Protein AF-A0A9P7JI67-F1 (afdb_monomer)

Foldseek 3Di:
DDPVVVVVVVVVVVVVVVVVVCVVVVCPDPNPPDPSDDDDDDPVRVVVVVVVVVVVVVVVVVVVVVVVVVVVVVLVVVLVVQQVVLVVVVVVCVVVVHDDDDDRDDSDDDPPDDPDPDPPPPDDDDDDDDDDDDDPPDDDDDDDDDDDDDPDDPPDPPPVPPPPDDPPPPPVVVVVVPPD

Mean predicted aligned error: 20.71 Å

pLDDT: mean 74.75, std 18.25, range [41.22, 97.25]

Solvent-accessible surface area (backbone atoms only — not comparable to full-atom values): 12182 Å² total; per-residue (Å²): 133,63,70,64,56,56,54,50,50,53,53,51,50,53,52,49,53,52,50,51,51,45,63,71,57,65,63,81,82,84,61,64,87,70,93,72,64,90,78,86,64,55,73,66,63,44,51,53,52,50,55,53,50,53,52,49,49,52,52,55,51,52,52,50,54,52,51,52,50,53,52,50,50,54,52,50,51,54,48,52,57,49,42,50,51,54,50,51,54,45,50,51,27,56,75,74,71,46,86,75,80,79,79,78,80,74,84,71,86,73,78,73,82,78,79,76,79,83,77,82,77,81,84,78,88,81,83,90,79,92,80,91,76,84,84,79,87,75,82,91,84,83,83,87,81,90,82,88,88,84,87,82,74,81,79,73,75,75,74,88,77,72,78,89,60,92,74,70,68,67,68,62,59,66,69,68,70,80,80,122

Secondary structure (DSSP, 8-state):
--HHHHHHHHHHHHHHHHHHHHHHHTTSSS--SSSSSPP---HHHHHHHHHHHHHHHHHHHHHHHHHHHHHHHHHHHHHHHHHHHHHHHHHHHHHTT----PPPP----PPPPPPPP-----------------------------------------GGG----GGGHHHHHHHTSS--

Sequence (180 aa):
MNILNKRYCKVLHGQLANQEAKKQKGKAKGKLMGDGLPCFLSGDEFYEKVIEFEHEQKKCIAEKMRKEECEKRAKGLAYHTALEKWNEDKLRAKAEGWKFSEAKPVLGKLCGPIPRPALNVVCEEDAASSGGESFDLDGISDASDEDQLMDTYPHKPNMLRQLAGPWRQSIIFVHALYQY

Radius of gyration: 34.28 Å; Cα contacts (8 Å, |Δi|>4): 18; chains: 1; bounding box: 72×87×68 Å

Organism: NCBI:txid48587

Structure (mmCIF, N/CA/C/O backbone):
data_AF-A0A9P7JI67-F1
#
_entry.id   AF-A0A9P7JI67-F1
#
loop_
_atom_site.group_PDB
_atom_site.id
_atom_site.type_symbol
_atom_site.label_atom_id
_atom_site.label_alt_id
_atom_site.label_comp_id
_atom_site.label_asym_id
_atom_site.label_entity_id
_atom_site.label_seq_id
_atom_site.pdbx_PDB_ins_code
_atom_site.Cartn_x
_atom_site.Cartn_y
_atom_site.Cartn_z
_atom_site.occupancy
_atom_site.B_iso_or_equiv
_atom_site.auth_seq_id
_atom_site.auth_comp_id
_atom_site.auth_asym_id
_atom_site.auth_atom_id
_atom_site.pdbx_PDB_model_num
ATOM 1 N N . MET A 1 1 ? -28.521 -35.037 -21.675 1.00 55.72 1 MET A N 1
ATOM 2 C CA . MET A 1 1 ? -28.349 -33.949 -20.679 1.00 55.72 1 MET A CA 1
ATOM 3 C C . MET A 1 1 ? -27.860 -32.690 -21.383 1.00 55.72 1 MET A C 1
ATOM 5 O O . MET A 1 1 ? -26.739 -32.681 -21.878 1.00 55.72 1 MET A O 1
ATOM 9 N N . ASN A 1 2 ? -28.720 -31.673 -21.473 1.00 83.94 2 ASN A N 1
ATOM 10 C CA . ASN A 1 2 ? -28.514 -30.456 -22.262 1.00 83.94 2 ASN A CA 1
ATOM 11 C C . ASN A 1 2 ? -27.303 -29.648 -21.742 1.00 83.94 2 ASN A C 1
ATOM 13 O O . ASN A 1 2 ? -27.213 -29.351 -20.548 1.00 83.94 2 ASN A O 1
ATOM 17 N N . ILE A 1 3 ? -26.349 -29.322 -22.622 1.00 82.88 3 ILE A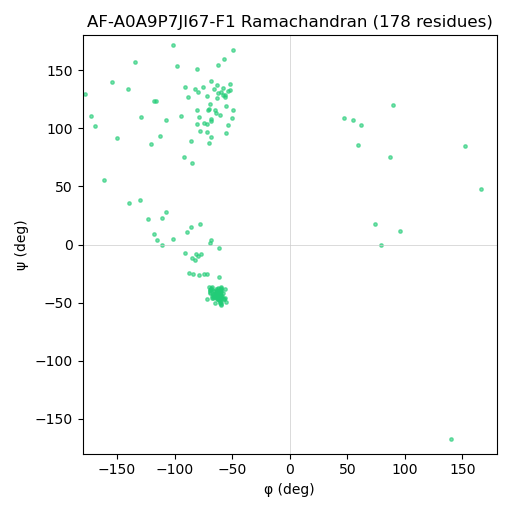 N 1
ATOM 18 C CA . ILE A 1 3 ? -25.113 -28.601 -22.270 1.00 82.88 3 ILE A CA 1
ATOM 19 C C . ILE A 1 3 ? -25.395 -27.203 -21.699 1.00 82.88 3 ILE A C 1
ATOM 21 O O . ILE A 1 3 ? -24.654 -26.722 -20.839 1.00 82.88 3 ILE A O 1
ATOM 25 N N . LEU A 1 4 ? -26.523 -26.605 -22.096 1.00 85.88 4 LEU A N 1
ATOM 26 C CA . LEU A 1 4 ? -27.020 -25.343 -21.561 1.00 85.88 4 LEU A CA 1
ATOM 27 C C . LEU A 1 4 ? -27.373 -25.456 -20.072 1.00 85.88 4 LEU A C 1
ATOM 29 O O . LEU A 1 4 ? -26.939 -24.626 -19.274 1.00 85.88 4 LEU A O 1
ATOM 33 N N . ASN A 1 5 ? -28.057 -26.535 -19.677 1.00 86.81 5 ASN A N 1
ATOM 34 C CA . ASN A 1 5 ? -28.431 -26.771 -18.280 1.00 86.81 5 ASN A CA 1
ATOM 35 C C . ASN A 1 5 ? -27.189 -26.937 -17.402 1.00 86.81 5 ASN A C 1
ATOM 37 O O . ASN A 1 5 ? -27.124 -26.375 -16.316 1.00 86.81 5 ASN A O 1
ATOM 41 N N . LYS A 1 6 ? -26.151 -27.628 -17.895 1.00 88.12 6 LYS A N 1
ATOM 42 C CA . LYS A 1 6 ? -24.889 -27.780 -17.152 1.00 88.12 6 LYS A CA 1
ATOM 43 C C . LYS A 1 6 ? -24.211 -26.433 -16.889 1.00 88.12 6 LYS A C 1
ATOM 45 O O . LYS A 1 6 ? -23.718 -26.206 -15.786 1.00 88.12 6 LYS A O 1
ATOM 50 N N . ARG A 1 7 ? -24.170 -25.540 -17.885 1.00 88.50 7 ARG A N 1
ATOM 51 C CA . ARG A 1 7 ? -23.590 -24.196 -17.722 1.00 88.50 7 ARG A CA 1
ATOM 52 C C . ARG A 1 7 ? -24.422 -23.352 -16.760 1.00 88.50 7 ARG A C 1
ATOM 54 O O . ARG A 1 7 ? -23.851 -22.713 -15.882 1.00 88.50 7 ARG A O 1
ATOM 61 N N . TYR A 1 8 ? -25.744 -23.403 -16.892 1.00 91.25 8 TYR A N 1
ATOM 62 C CA . TYR A 1 8 ? -26.671 -22.701 -16.012 1.00 91.25 8 TYR A CA 1
ATOM 63 C C . TYR A 1 8 ? -26.521 -23.145 -14.551 1.00 91.25 8 TYR A C 1
ATOM 65 O O . TYR A 1 8 ? -26.298 -22.305 -13.683 1.00 91.25 8 TYR A O 1
ATOM 73 N N . CYS A 1 9 ? -26.508 -24.455 -14.281 1.00 93.44 9 CYS A N 1
ATOM 74 C CA . CYS A 1 9 ? -26.303 -24.988 -12.933 1.00 93.44 9 CYS A CA 1
ATOM 75 C C . CYS A 1 9 ? -24.958 -24.551 -12.337 1.00 93.44 9 CYS A C 1
ATOM 77 O O . CYS A 1 9 ? -24.910 -24.171 -11.174 1.00 93.44 9 CYS A O 1
ATOM 79 N N . LYS A 1 10 ? -23.868 -24.531 -13.119 1.00 90.81 10 LYS A N 1
ATOM 80 C CA . LYS A 1 10 ? -22.559 -24.049 -12.634 1.00 90.81 10 LYS A CA 1
ATOM 81 C C . LYS A 1 10 ? -22.598 -22.583 -12.199 1.00 90.81 10 LYS A C 1
ATOM 83 O O . LYS A 1 10 ? -22.058 -22.246 -11.149 1.00 90.81 10 LYS A O 1
ATOM 88 N N . VAL A 1 11 ? -23.241 -21.723 -12.990 1.00 92.75 11 VAL A N 1
ATOM 89 C CA . VAL A 1 11 ? -23.399 -20.300 -12.654 1.00 92.75 11 VAL A CA 1
ATOM 90 C C . VAL A 1 11 ? -24.271 -20.139 -11.409 1.00 92.75 11 VAL A C 1
ATOM 92 O O . VAL A 1 11 ? -23.888 -19.413 -10.493 1.00 92.75 11 VAL A O 1
ATOM 95 N N . LEU A 1 12 ? -25.388 -20.866 -11.340 1.00 94.06 12 LEU A N 1
ATOM 96 C CA . LEU A 1 12 ? -26.310 -20.846 -10.206 1.00 94.06 12 LEU A CA 1
ATOM 97 C C . LEU A 1 12 ? -25.622 -21.295 -8.907 1.00 94.06 12 LEU A C 1
ATOM 99 O O . LEU A 1 12 ? -25.736 -20.625 -7.885 1.00 94.06 12 LEU A O 1
ATOM 103 N N . HIS A 1 13 ? -24.844 -22.379 -8.955 1.00 93.38 13 HIS A N 1
ATOM 104 C CA . HIS A 1 13 ? -24.068 -22.851 -7.807 1.00 93.38 13 HIS A CA 1
ATOM 105 C C . HIS A 1 13 ? -23.020 -21.830 -7.361 1.00 93.38 13 HIS A C 1
ATOM 107 O O . HIS A 1 13 ? -22.877 -21.589 -6.165 1.00 93.38 13 HIS A O 1
ATOM 113 N N . GLY A 1 14 ? -22.331 -21.175 -8.300 1.00 90.94 14 GLY A N 1
ATOM 114 C CA . GLY A 1 14 ? -21.401 -20.094 -7.972 1.00 90.94 14 GLY A CA 1
ATOM 115 C C . GLY A 1 14 ? -22.094 -18.897 -7.312 1.00 90.94 14 GLY A C 1
ATOM 116 O O . GLY A 1 14 ? -21.559 -18.303 -6.377 1.00 90.94 14 GLY A O 1
ATOM 117 N N . GLN A 1 15 ? -23.301 -18.545 -7.756 1.00 92.06 15 GLN A N 1
ATOM 118 C CA . GLN A 1 15 ? -24.095 -17.474 -7.147 1.00 92.06 15 GLN A CA 1
ATOM 119 C C . GLN A 1 15 ? -24.567 -17.841 -5.734 1.00 92.06 15 GLN A C 1
ATOM 121 O O . GLN A 1 15 ? -24.422 -17.020 -4.827 1.00 92.06 15 GLN A O 1
ATOM 126 N N . LEU A 1 16 ? -25.061 -19.066 -5.534 1.00 92.44 16 LEU A N 1
ATOM 127 C CA . LEU A 1 16 ? -25.467 -19.594 -4.227 1.00 92.44 16 LEU A CA 1
ATOM 128 C C . LEU A 1 16 ? -24.297 -19.615 -3.237 1.00 92.44 16 LEU A C 1
ATOM 130 O O . LEU A 1 16 ? -24.399 -19.011 -2.172 1.00 92.44 16 LEU A O 1
ATOM 134 N N . ALA A 1 17 ? -23.153 -20.182 -3.627 1.00 88.50 17 ALA A N 1
ATOM 135 C CA . ALA A 1 17 ? -21.956 -20.228 -2.785 1.00 88.50 17 ALA A CA 1
ATOM 136 C C . ALA A 1 17 ? -21.465 -18.822 -2.394 1.00 88.50 17 ALA A C 1
ATOM 138 O O . ALA A 1 17 ? -21.087 -18.576 -1.249 1.00 88.50 17 ALA A O 1
ATOM 139 N N . ASN A 1 18 ? -21.522 -17.857 -3.319 1.00 84.88 18 ASN A N 1
ATOM 140 C CA . ASN A 1 18 ? -21.174 -16.467 -3.027 1.00 84.88 18 ASN A CA 1
ATOM 141 C C . ASN A 1 18 ? -22.174 -15.789 -2.079 1.00 84.88 18 ASN A C 1
ATOM 143 O O . ASN A 1 18 ? -21.763 -14.988 -1.240 1.00 84.88 18 ASN A O 1
ATOM 147 N N . GLN A 1 19 ? -23.474 -16.073 -2.195 1.00 83.50 19 GLN A N 1
ATOM 148 C CA . GLN A 1 19 ? -24.481 -15.549 -1.269 1.00 83.50 19 GLN A CA 1
ATOM 149 C C . GLN A 1 19 ? -24.347 -16.159 0.126 1.00 83.50 19 GLN A C 1
ATOM 151 O O . GLN A 1 19 ? -24.427 -15.426 1.108 1.00 83.50 19 GLN A O 1
ATOM 156 N N . GLU A 1 20 ? -24.095 -17.461 0.232 1.00 81.88 20 GLU A N 1
ATOM 157 C CA . GLU A 1 20 ? -23.827 -18.136 1.505 1.00 81.88 20 GLU A CA 1
ATOM 158 C C . GLU A 1 20 ? -22.553 -17.601 2.152 1.00 81.88 20 GLU A C 1
ATOM 160 O O . GLU A 1 20 ? -22.581 -17.198 3.313 1.00 81.88 20 GLU A O 1
ATOM 165 N N . ALA A 1 21 ? -21.468 -17.462 1.385 1.00 77.38 21 ALA A N 1
ATOM 166 C CA . ALA A 1 21 ? -20.239 -16.846 1.868 1.00 77.38 21 ALA A CA 1
ATOM 167 C C . ALA A 1 21 ? -20.468 -15.397 2.318 1.00 77.38 21 ALA A C 1
ATOM 169 O O . ALA A 1 21 ? -19.911 -14.984 3.328 1.00 77.38 21 ALA A O 1
ATOM 170 N N . LYS A 1 22 ? -21.303 -14.615 1.621 1.00 73.25 22 LYS A N 1
ATOM 171 C CA . LYS A 1 22 ? -21.670 -13.250 2.038 1.00 73.25 22 LYS A CA 1
ATOM 172 C C . LYS A 1 22 ? -22.561 -13.228 3.278 1.00 73.25 22 LYS A C 1
ATOM 174 O O . LYS A 1 22 ? -22.378 -12.347 4.105 1.00 73.25 22 LYS A O 1
ATOM 179 N N . LYS A 1 23 ? -23.486 -14.177 3.446 1.00 70.50 23 LYS A N 1
ATOM 180 C CA . LYS A 1 23 ? -24.306 -14.317 4.663 1.00 70.50 23 LYS A CA 1
ATOM 181 C C . LYS A 1 23 ? -23.459 -14.750 5.861 1.00 70.50 23 LYS A C 1
ATOM 183 O O . LYS A 1 23 ? -23.644 -14.218 6.950 1.00 70.50 23 LYS A O 1
ATOM 188 N N . GLN A 1 24 ? -22.488 -15.639 5.655 1.00 65.12 24 GLN A N 1
ATOM 189 C CA . GLN A 1 24 ? -21.518 -16.023 6.683 1.00 65.12 24 GLN A CA 1
ATOM 190 C C . GLN A 1 24 ? -20.540 -14.884 7.010 1.00 65.12 24 GLN A C 1
ATOM 192 O O . GLN A 1 24 ? -20.251 -14.638 8.176 1.00 65.12 24 GLN A O 1
ATOM 197 N N . LYS A 1 25 ? -20.084 -14.126 6.004 1.00 62.84 25 LYS A N 1
ATOM 198 C CA . LYS A 1 25 ? -19.198 -12.956 6.172 1.00 62.84 25 LYS A CA 1
ATOM 199 C C . LYS A 1 25 ? -19.946 -11.672 6.573 1.00 62.84 25 LYS A C 1
ATOM 201 O O . LYS A 1 25 ? -19.320 -10.673 6.916 1.00 62.84 25 LYS A O 1
ATOM 206 N N . GLY A 1 26 ? -21.279 -11.687 6.561 1.00 55.44 26 GLY A N 1
ATOM 207 C CA . GLY A 1 26 ? -22.166 -10.526 6.702 1.00 55.44 26 GLY A CA 1
ATOM 208 C C . GLY A 1 26 ? -22.357 -9.998 8.125 1.00 55.44 26 GLY A C 1
ATOM 209 O O . GLY A 1 26 ? -23.309 -9.265 8.371 1.00 55.44 26 GLY A O 1
ATOM 210 N N . LYS A 1 27 ? -21.487 -10.352 9.076 1.00 58.16 27 LYS A N 1
ATOM 211 C CA . LYS A 1 27 ? -21.539 -9.841 10.460 1.00 58.16 27 LYS A CA 1
ATOM 212 C C . LYS A 1 27 ? -20.297 -9.046 10.878 1.00 58.16 27 LYS A C 1
ATOM 214 O O . LYS A 1 27 ? -20.169 -8.719 12.048 1.00 58.16 27 LYS A O 1
ATOM 219 N N . ALA A 1 28 ? -19.392 -8.717 9.956 1.00 58.97 28 ALA A N 1
ATOM 220 C CA . ALA A 1 28 ? -18.071 -8.182 10.305 1.00 58.97 28 ALA A CA 1
ATOM 221 C C . ALA A 1 28 ? -17.867 -6.682 10.008 1.00 58.97 28 ALA A C 1
ATOM 223 O O . ALA A 1 28 ? -16.743 -6.249 9.767 1.00 58.97 28 ALA A O 1
ATOM 224 N N . LYS A 1 29 ? -18.927 -5.863 10.011 1.00 55.31 29 LYS A N 1
ATOM 225 C CA . LYS A 1 29 ? -18.758 -4.401 10.002 1.00 55.31 29 LYS A CA 1
ATOM 226 C C . LYS A 1 29 ? -19.927 -3.722 10.717 1.00 55.31 29 LYS A C 1
ATOM 228 O O . LYS A 1 29 ? -20.966 -3.487 10.116 1.00 55.31 29 LYS A O 1
ATOM 233 N N . GLY A 1 30 ? -19.768 -3.486 12.021 1.00 56.84 30 GLY A N 1
ATOM 234 C CA . GLY A 1 30 ? -20.731 -2.742 12.847 1.00 56.84 30 GLY A CA 1
ATOM 235 C C . GLY A 1 30 ? -21.749 -3.578 13.629 1.00 56.84 30 GLY A C 1
ATOM 236 O O . GLY A 1 30 ? -22.698 -3.017 14.166 1.00 56.84 30 GLY A O 1
ATOM 237 N N . LYS A 1 31 ? -21.588 -4.906 13.716 1.00 58.25 31 LYS A N 1
ATOM 238 C CA . LYS A 1 31 ? -22.393 -5.713 14.642 1.00 58.25 31 LYS A CA 1
ATOM 239 C C . LYS A 1 31 ? -21.902 -5.404 16.061 1.00 58.25 31 LYS A C 1
ATOM 241 O O . LYS A 1 31 ? -20.832 -5.876 16.434 1.00 58.25 31 LYS A O 1
ATOM 246 N N . LEU A 1 32 ? -22.660 -4.602 16.814 1.00 58.53 32 LEU A N 1
ATOM 247 C CA . LEU A 1 32 ? -22.568 -4.568 18.276 1.00 58.53 32 LEU A CA 1
ATOM 248 C C . LEU A 1 32 ? -22.648 -6.027 18.738 1.00 58.53 32 LEU A C 1
ATOM 250 O O . LEU A 1 32 ? -23.658 -6.696 18.516 1.00 58.53 32 LEU A O 1
ATOM 254 N N . MET A 1 33 ? -21.531 -6.566 19.219 1.00 52.84 33 MET A N 1
ATOM 255 C CA . MET A 1 33 ? -21.482 -7.923 19.748 1.00 52.84 33 MET A CA 1
ATOM 25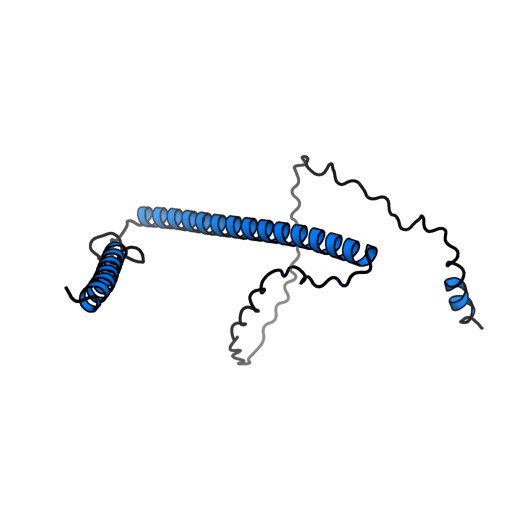6 C C . MET A 1 33 ? -22.396 -7.948 20.981 1.00 52.84 33 MET A C 1
ATOM 258 O O . MET A 1 33 ? -22.116 -7.248 21.946 1.00 52.84 33 MET A O 1
ATOM 262 N N . GLY A 1 34 ? -23.512 -8.680 20.911 1.00 62.91 34 GLY A N 1
ATOM 263 C CA . GLY A 1 34 ? -24.525 -8.752 21.969 1.00 62.91 34 GLY A CA 1
ATOM 264 C C . GLY A 1 34 ? -25.955 -8.753 21.425 1.00 62.91 34 GLY A C 1
ATOM 265 O O . GLY A 1 34 ? -26.189 -8.894 20.221 1.00 62.91 34 GLY A O 1
ATOM 266 N N . ASP A 1 35 ? -26.904 -8.560 22.329 1.00 77.56 35 ASP A N 1
ATOM 267 C CA . ASP A 1 35 ? -28.366 -8.593 22.172 1.00 77.56 35 ASP A CA 1
ATOM 268 C C . ASP A 1 35 ? -28.898 -7.529 21.189 1.00 77.56 35 ASP A C 1
ATOM 270 O O . ASP A 1 35 ? -30.094 -7.449 20.916 1.00 77.56 35 ASP A O 1
ATOM 274 N N . GLY A 1 36 ? -28.010 -6.680 20.661 1.00 73.50 36 GLY A N 1
ATOM 275 C CA . GLY A 1 36 ? -28.344 -5.502 19.864 1.00 73.50 36 GLY A CA 1
ATOM 276 C C . GLY A 1 36 ? -28.787 -4.303 20.705 1.00 73.50 36 GLY A C 1
ATOM 277 O O . GLY A 1 36 ? -29.065 -3.248 20.141 1.00 73.50 36 GLY A O 1
ATOM 278 N N . LEU A 1 37 ? -28.822 -4.449 22.030 1.00 78.62 37 LEU A N 1
ATOM 279 C CA . LEU A 1 37 ? -29.100 -3.379 22.980 1.00 78.62 37 LEU A CA 1
ATOM 280 C C . LEU A 1 37 ? -27.783 -2.713 23.409 1.00 78.62 37 LEU A C 1
ATOM 282 O O . LEU A 1 37 ? -26.818 -3.426 23.693 1.00 78.62 37 LEU A O 1
ATOM 286 N N . PRO A 1 38 ? -27.713 -1.370 23.467 1.00 79.75 38 PRO A N 1
ATOM 287 C CA . PRO A 1 38 ? -26.610 -0.681 24.125 1.00 79.75 38 PRO A CA 1
ATOM 288 C C . PRO A 1 38 ? -26.484 -1.175 25.569 1.00 79.75 38 PRO A C 1
ATOM 290 O O . PRO A 1 38 ? -27.425 -1.044 26.352 1.00 79.75 38 PRO A O 1
ATOM 293 N N . CYS A 1 39 ? -25.342 -1.763 25.922 1.00 78.38 39 CYS A N 1
ATOM 294 C CA . CYS A 1 39 ? -25.024 -2.041 27.314 1.00 78.38 39 CYS A CA 1
ATOM 295 C C . CYS A 1 39 ? -24.447 -0.773 27.953 1.00 78.38 39 CYS A C 1
ATOM 297 O O . CYS A 1 39 ? -23.594 -0.101 27.371 1.00 78.38 39 CYS A O 1
ATOM 299 N N . PHE A 1 40 ? -24.926 -0.434 29.148 1.00 83.12 40 PHE A N 1
ATOM 300 C CA . PHE A 1 40 ? -24.292 0.593 29.964 1.00 83.12 40 PHE A CA 1
ATOM 301 C C . PHE A 1 40 ? -23.100 -0.045 30.672 1.00 83.12 40 PHE A C 1
ATOM 303 O O . PHE A 1 40 ? -23.277 -0.963 31.470 1.00 83.12 40 PHE A O 1
ATOM 310 N N . LEU A 1 41 ? -21.900 0.421 30.341 1.00 88.88 41 LEU A N 1
ATOM 311 C CA . LEU A 1 41 ? -20.691 0.099 31.090 1.00 88.88 41 LEU A CA 1
ATOM 312 C C . LEU A 1 41 ? -20.616 1.000 32.323 1.00 88.88 41 LEU A C 1
ATOM 314 O O . LEU A 1 41 ? -21.107 2.135 32.299 1.00 88.88 41 LEU A O 1
ATOM 318 N N . SER A 1 42 ? -19.990 0.508 33.391 1.00 94.31 42 SER A N 1
ATOM 319 C CA . SER A 1 42 ? -19.589 1.394 34.483 1.00 94.31 42 SER A CA 1
ATOM 320 C C . SER A 1 42 ? -18.567 2.418 33.961 1.00 94.31 42 SER A C 1
ATOM 322 O O . SER A 1 42 ? -17.908 2.186 32.946 1.00 94.31 42 SER A O 1
ATOM 324 N N . GLY A 1 43 ? -18.466 3.589 34.600 1.00 95.62 43 GLY A N 1
ATOM 325 C CA . GLY A 1 43 ? -17.598 4.675 34.114 1.00 95.62 43 GLY A CA 1
ATOM 326 C C . GLY A 1 43 ? -16.137 4.246 33.941 1.00 95.62 43 GLY A C 1
ATOM 327 O O . GLY A 1 43 ? -15.512 4.595 32.940 1.00 95.62 43 GLY A O 1
ATOM 328 N N . ASP A 1 44 ? -15.642 3.423 34.865 1.00 95.69 44 ASP A N 1
ATOM 329 C CA . ASP A 1 44 ? -14.274 2.902 34.848 1.00 95.69 44 ASP A CA 1
ATOM 330 C C . ASP A 1 44 ? -14.084 1.865 33.730 1.00 95.69 44 ASP A C 1
ATOM 332 O O . ASP A 1 44 ? -13.162 1.989 32.925 1.00 95.69 44 ASP A O 1
ATOM 336 N N . GLU A 1 45 ? -15.010 0.908 33.592 1.00 92.75 45 GLU A N 1
ATOM 337 C CA . GLU A 1 45 ? -14.984 -0.082 32.502 1.00 92.75 45 GLU A CA 1
ATOM 338 C C . GLU A 1 45 ? -15.064 0.581 31.122 1.00 92.75 45 GLU A C 1
ATOM 340 O O . GLU A 1 45 ? -14.400 0.162 30.170 1.00 92.75 45 GLU A O 1
ATOM 345 N N . PHE A 1 46 ? -15.876 1.632 30.994 1.00 94.81 46 PHE A N 1
ATOM 346 C CA . PHE A 1 46 ? -15.952 2.422 29.774 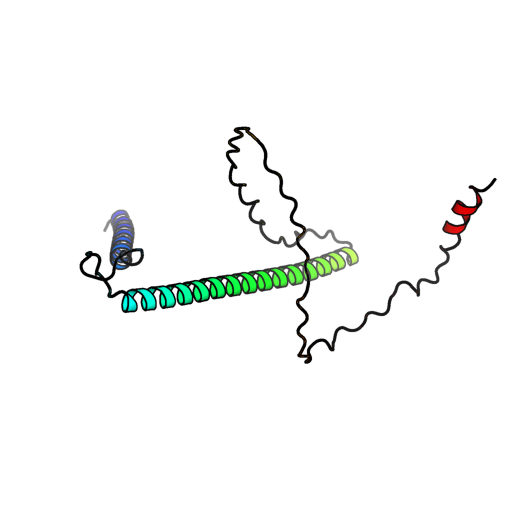1.00 94.81 46 PHE A CA 1
ATOM 347 C C . PHE A 1 46 ? -14.616 3.106 29.475 1.00 94.81 46 PHE A C 1
ATOM 349 O O . PHE A 1 46 ? -14.137 3.044 28.341 1.00 94.81 46 PHE A O 1
ATOM 356 N N . TYR A 1 47 ? -14.010 3.742 30.478 1.00 95.06 47 TYR A N 1
ATOM 357 C CA . TYR A 1 47 ? -12.744 4.447 30.319 1.00 95.06 47 TYR A CA 1
ATOM 358 C C . TYR A 1 47 ? -11.620 3.504 29.873 1.00 95.06 47 TYR A C 1
ATOM 360 O O . TYR A 1 47 ? -10.926 3.794 28.896 1.00 95.06 47 TYR A O 1
ATOM 368 N N . GLU A 1 48 ? -11.492 2.338 30.508 1.00 96.62 48 GLU A N 1
ATOM 369 C CA . GLU A 1 48 ? -10.526 1.310 30.109 1.00 96.62 48 GLU A CA 1
ATOM 370 C C . GLU A 1 48 ? -10.718 0.893 28.644 1.00 96.62 48 GLU A C 1
ATOM 372 O O . GLU A 1 48 ? -9.758 0.872 27.867 1.00 96.62 48 GLU A O 1
ATOM 377 N N . LYS A 1 49 ? -11.968 0.654 28.224 1.00 91.25 49 LYS A N 1
ATOM 378 C CA . LYS A 1 49 ? -12.294 0.287 26.837 1.00 91.25 49 LYS A CA 1
ATOM 379 C C . LYS A 1 49 ? -11.930 1.370 25.826 1.00 91.25 49 LYS A C 1
ATOM 381 O O . LYS A 1 49 ? -11.488 1.045 24.723 1.00 91.25 49 LYS A O 1
ATOM 386 N N . VAL A 1 50 ? -12.098 2.645 26.174 1.00 94.94 50 VAL A N 1
ATOM 387 C CA . VAL A 1 50 ? -11.701 3.765 25.308 1.00 94.94 50 VAL A CA 1
ATOM 388 C C . VAL A 1 50 ? -10.182 3.809 25.140 1.00 94.94 50 VAL A C 1
ATOM 390 O O . VAL A 1 50 ? -9.703 3.934 24.012 1.00 94.94 50 VAL A O 1
ATOM 393 N N . ILE A 1 51 ? -9.418 3.633 26.220 1.00 97.06 51 ILE A N 1
ATOM 394 C CA . ILE A 1 51 ? -7.948 3.623 26.167 1.00 97.06 51 ILE A CA 1
ATOM 395 C C . ILE A 1 51 ? -7.422 2.441 25.344 1.00 97.06 51 ILE A C 1
ATOM 397 O O . ILE A 1 51 ? -6.541 2.622 24.496 1.00 97.06 51 ILE A O 1
ATOM 401 N N . GLU A 1 52 ? -7.977 1.243 25.546 1.00 94.12 52 GLU A N 1
ATOM 402 C CA . GLU A 1 52 ? -7.660 0.064 24.732 1.00 94.12 52 GLU A CA 1
ATOM 403 C C . GLU A 1 52 ? -7.902 0.348 23.246 1.00 94.12 52 GLU A C 1
ATOM 405 O O . GLU A 1 52 ? -7.008 0.152 22.417 1.00 94.12 52 GLU A O 1
ATOM 410 N N . PHE A 1 53 ? -9.077 0.889 22.917 1.00 92.44 53 PHE A N 1
ATOM 411 C CA . PHE A 1 53 ? -9.446 1.217 21.546 1.00 92.44 53 PHE A CA 1
ATOM 412 C C . PHE A 1 53 ? -8.506 2.254 20.923 1.00 92.44 53 PHE A C 1
ATOM 414 O O . PHE A 1 53 ? -8.043 2.067 19.798 1.00 92.44 53 PHE A O 1
ATOM 421 N N . GLU A 1 54 ? -8.171 3.333 21.631 1.00 95.19 54 GLU A N 1
ATOM 422 C CA . GLU A 1 54 ? -7.221 4.330 21.132 1.00 95.19 54 GLU A CA 1
ATOM 423 C C . GLU A 1 54 ? -5.844 3.731 20.861 1.00 95.19 54 GLU A C 1
ATOM 425 O O . GLU A 1 54 ? -5.212 4.033 19.843 1.00 95.19 54 GLU A O 1
ATOM 430 N N . HIS A 1 55 ? -5.362 2.883 21.766 1.00 93.44 55 HIS A N 1
ATOM 431 C CA . HIS A 1 55 ? -4.074 2.228 21.615 1.00 93.44 55 HIS A CA 1
ATOM 432 C C . HIS A 1 55 ? -4.073 1.262 20.423 1.00 93.44 55 HIS A C 1
ATOM 434 O O . HIS A 1 55 ? -3.115 1.235 19.645 1.00 93.44 55 HIS A O 1
ATOM 440 N N . GLU A 1 56 ? -5.161 0.522 20.219 1.00 91.12 56 GLU A N 1
ATOM 441 C CA . GLU A 1 56 ? -5.362 -0.321 19.040 1.00 91.12 56 GLU A CA 1
ATOM 442 C C . GLU A 1 56 ? -5.418 0.493 17.744 1.00 91.12 56 GLU A C 1
ATOM 444 O O . GLU A 1 56 ? -4.766 0.123 16.763 1.00 91.12 56 GLU A O 1
ATOM 449 N N . GLN A 1 57 ? -6.126 1.628 17.727 1.00 90.56 57 GLN A N 1
ATOM 450 C CA . GLN A 1 57 ? -6.153 2.526 16.569 1.00 90.56 57 GLN A CA 1
ATOM 451 C C . GLN A 1 57 ? -4.754 3.057 16.256 1.00 90.56 57 GLN A C 1
ATOM 453 O O . GLN A 1 57 ? -4.313 2.971 15.109 1.00 90.56 57 GLN A O 1
ATOM 458 N N . LYS A 1 58 ? -4.021 3.536 17.269 1.00 94.56 58 LYS A N 1
ATOM 459 C CA . LYS A 1 58 ? -2.640 4.022 17.123 1.00 94.56 58 LYS A CA 1
ATOM 460 C C . LYS A 1 58 ? -1.732 2.938 16.535 1.00 94.56 58 LYS A C 1
ATOM 462 O O . LYS A 1 58 ? -1.027 3.201 15.563 1.00 94.56 58 LYS A O 1
ATOM 467 N N . LYS A 1 59 ? -1.804 1.703 17.045 1.00 92.25 59 LYS A N 1
ATOM 468 C CA . LYS A 1 59 ? -1.055 0.550 16.510 1.00 92.25 59 LYS A CA 1
ATOM 469 C C . LYS A 1 59 ? -1.431 0.224 15.064 1.00 92.25 59 LYS A C 1
ATOM 471 O O . LYS A 1 59 ? -0.549 0.058 14.227 1.00 92.25 59 LYS A O 1
ATOM 476 N N . CYS A 1 60 ? -2.726 0.167 14.760 1.00 92.00 60 CYS A N 1
ATOM 477 C CA . CYS A 1 60 ? -3.239 -0.135 13.424 1.00 92.00 60 CYS A CA 1
ATOM 478 C C . CYS A 1 60 ? -2.815 0.925 12.396 1.00 92.00 60 CYS A C 1
ATOM 480 O O . CYS A 1 60 ? -2.419 0.592 11.277 1.00 92.00 60 CYS A O 1
ATOM 482 N N . ILE A 1 61 ? -2.861 2.205 12.773 1.00 92.25 61 ILE A N 1
ATOM 483 C CA . ILE A 1 61 ? -2.385 3.313 11.939 1.00 92.25 61 ILE A CA 1
ATOM 484 C C . ILE A 1 61 ? -0.873 3.197 11.732 1.00 92.25 61 ILE A C 1
ATOM 486 O O . ILE A 1 61 ? -0.421 3.204 10.589 1.00 92.25 61 ILE A O 1
ATOM 490 N N . ALA A 1 62 ? -0.093 3.018 12.801 1.00 94.69 62 ALA A N 1
ATOM 491 C CA . ALA A 1 62 ? 1.360 2.885 12.711 1.00 94.69 62 ALA A CA 1
ATOM 492 C C . ALA A 1 62 ? 1.787 1.707 11.816 1.00 94.69 62 ALA A C 1
ATOM 494 O O . ALA A 1 62 ? 2.692 1.843 10.992 1.00 94.69 62 ALA A O 1
ATOM 495 N N . GLU A 1 63 ? 1.108 0.562 11.915 1.00 92.50 63 GLU A N 1
ATOM 496 C CA . GLU A 1 63 ? 1.385 -0.598 11.067 1.00 92.50 63 GLU A CA 1
ATOM 497 C C . GLU A 1 63 ? 1.090 -0.320 9.586 1.00 92.50 63 GLU A C 1
ATOM 499 O O . GLU A 1 63 ? 1.900 -0.679 8.724 1.00 92.50 63 GLU A O 1
ATOM 504 N N . LYS A 1 64 ? -0.031 0.347 9.281 1.00 90.81 64 LYS A N 1
ATOM 505 C CA . LYS A 1 64 ? -0.368 0.757 7.909 1.00 90.81 64 LYS A CA 1
ATOM 506 C C . LYS A 1 64 ? 0.689 1.696 7.337 1.00 90.81 64 LYS A C 1
ATOM 508 O O . LYS A 1 64 ? 1.187 1.427 6.247 1.00 90.81 64 LYS A O 1
ATOM 513 N N . MET A 1 65 ? 1.101 2.710 8.099 1.00 89.50 65 MET A N 1
ATOM 514 C CA . MET A 1 65 ? 2.146 3.652 7.683 1.00 89.50 65 MET A CA 1
ATOM 515 C C . MET A 1 65 ? 3.473 2.936 7.408 1.00 89.50 65 MET A C 1
ATOM 517 O O . MET A 1 65 ? 4.082 3.134 6.358 1.00 89.50 65 MET A O 1
ATOM 521 N N . ARG A 1 66 ? 3.888 2.023 8.298 1.00 93.94 66 ARG A N 1
ATOM 522 C CA . ARG A 1 66 ? 5.103 1.214 8.114 1.00 93.94 66 ARG A CA 1
ATOM 523 C C . ARG A 1 66 ? 5.035 0.356 6.848 1.00 93.94 66 ARG A C 1
ATOM 525 O O . ARG A 1 66 ? 6.025 0.228 6.126 1.00 93.94 66 ARG A O 1
ATOM 532 N N . LYS A 1 67 ? 3.879 -0.254 6.573 1.00 89.81 67 LYS A N 1
ATOM 533 C CA . LYS A 1 67 ? 3.673 -1.083 5.380 1.00 89.81 67 LYS A CA 1
ATOM 534 C C . LYS A 1 67 ? 3.732 -0.250 4.100 1.00 89.81 67 LYS A C 1
ATOM 536 O O . LYS A 1 67 ? 4.421 -0.646 3.162 1.00 89.81 67 LYS A O 1
ATOM 541 N N . GLU A 1 68 ? 3.056 0.895 4.075 1.00 91.69 68 GLU A N 1
ATOM 542 C CA . GLU A 1 68 ? 3.070 1.822 2.940 1.00 91.69 68 GLU A CA 1
ATOM 543 C C . GLU A 1 68 ? 4.477 2.355 2.659 1.00 91.69 68 GLU A C 1
ATOM 545 O O . GLU A 1 68 ? 4.900 2.413 1.503 1.00 91.69 68 GLU A O 1
ATOM 550 N N . GLU A 1 69 ? 5.241 2.685 3.701 1.00 91.06 69 GLU A N 1
ATOM 551 C CA . GLU A 1 69 ? 6.619 3.139 3.547 1.00 91.06 69 GLU A CA 1
ATOM 552 C C . GLU A 1 69 ? 7.530 2.036 2.994 1.00 91.06 69 GLU A C 1
ATOM 554 O O . GLU A 1 69 ? 8.293 2.279 2.056 1.00 91.06 69 GLU A O 1
ATOM 559 N N . CYS A 1 70 ? 7.427 0.813 3.521 1.00 92.00 70 CYS A N 1
ATOM 560 C CA . CYS A 1 70 ? 8.175 -0.335 3.011 1.00 92.00 70 CYS A CA 1
ATOM 561 C C . CYS A 1 70 ? 7.853 -0.600 1.531 1.00 92.00 70 CYS A C 1
ATOM 563 O O . CYS A 1 70 ? 8.759 -0.757 0.711 1.00 92.00 70 CYS A O 1
ATOM 565 N N . GLU A 1 71 ? 6.572 -0.557 1.156 1.00 91.75 71 GLU A N 1
ATOM 566 C CA . GLU A 1 71 ? 6.139 -0.722 -0.232 1.00 91.75 71 GLU A CA 1
ATOM 567 C C . GLU A 1 71 ? 6.651 0.414 -1.132 1.00 91.75 71 GLU A C 1
ATOM 569 O O . GLU A 1 71 ? 7.119 0.165 -2.246 1.00 91.75 71 GLU A O 1
ATOM 574 N N . LYS A 1 72 ? 6.626 1.662 -0.652 1.00 91.50 72 LYS A N 1
ATOM 575 C CA . LYS A 1 72 ? 7.167 2.821 -1.373 1.00 91.50 72 LYS A CA 1
ATOM 576 C C . LYS A 1 72 ? 8.675 2.689 -1.595 1.00 91.50 72 LYS A C 1
ATOM 578 O O . LYS A 1 72 ? 9.140 2.931 -2.709 1.00 91.50 72 LYS A O 1
ATOM 583 N N . ARG A 1 73 ? 9.429 2.268 -0.574 1.00 91.12 73 ARG A N 1
ATOM 584 C CA . ARG A 1 73 ? 10.877 2.014 -0.667 1.00 91.12 73 ARG A CA 1
ATOM 585 C C . ARG A 1 73 ? 11.176 0.889 -1.656 1.00 91.12 73 ARG A C 1
ATOM 587 O O . ARG A 1 73 ? 12.005 1.074 -2.542 1.00 91.12 73 ARG A O 1
ATOM 594 N N . ALA A 1 74 ? 10.457 -0.231 -1.568 1.00 92.56 74 ALA A N 1
ATOM 595 C CA . ALA A 1 74 ? 10.609 -1.359 -2.486 1.00 92.56 74 ALA A CA 1
ATOM 596 C C . ALA A 1 74 ? 10.331 -0.958 -3.946 1.00 92.56 74 ALA A C 1
ATOM 598 O O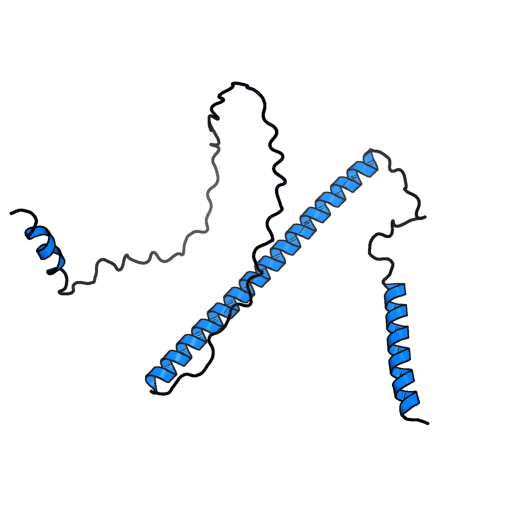 . ALA A 1 74 ? 11.119 -1.274 -4.836 1.00 92.56 74 ALA A O 1
ATOM 599 N N . LYS A 1 75 ? 9.257 -0.195 -4.196 1.00 90.50 75 LYS A N 1
ATOM 600 C CA . LYS A 1 75 ? 8.943 0.349 -5.528 1.00 90.50 75 LYS A CA 1
ATOM 601 C C . LYS A 1 75 ? 10.019 1.312 -6.030 1.00 90.50 75 LYS A C 1
ATOM 603 O O . LYS A 1 75 ? 10.380 1.251 -7.202 1.00 90.50 75 LYS A O 1
ATOM 608 N N . GLY A 1 76 ? 10.539 2.177 -5.158 1.00 90.62 76 GLY A N 1
ATOM 609 C CA . GLY A 1 76 ? 11.631 3.093 -5.487 1.00 90.62 76 GLY A CA 1
ATOM 610 C C . GLY A 1 76 ? 12.897 2.349 -5.909 1.00 90.62 76 GLY A C 1
ATOM 611 O O . GLY A 1 76 ? 13.437 2.617 -6.979 1.00 90.62 76 GLY A O 1
ATOM 612 N N . LEU A 1 77 ? 13.323 1.358 -5.121 1.00 92.75 77 LEU A N 1
ATOM 613 C CA . LEU A 1 77 ? 14.481 0.510 -5.425 1.00 92.75 77 LEU A CA 1
ATOM 614 C C . LEU A 1 77 ? 14.306 -0.249 -6.748 1.00 92.75 77 LEU A C 1
ATOM 616 O O . LEU A 1 77 ? 15.200 -0.240 -7.595 1.00 92.75 77 LEU A O 1
ATOM 620 N N . ALA A 1 78 ? 13.140 -0.860 -6.965 1.00 92.50 78 ALA A N 1
ATOM 621 C CA . ALA A 1 78 ? 12.836 -1.563 -8.211 1.00 92.50 78 ALA A CA 1
ATOM 622 C C . ALA A 1 78 ? 12.878 -0.627 -9.432 1.00 92.50 78 ALA A C 1
ATOM 624 O O . ALA A 1 78 ? 13.390 -0.993 -10.486 1.00 92.50 78 ALA A O 1
ATOM 625 N N . TYR A 1 79 ? 12.383 0.603 -9.290 1.00 94.19 79 TYR A N 1
ATOM 626 C CA . TYR A 1 79 ? 12.451 1.601 -10.352 1.00 94.19 79 TYR A CA 1
ATOM 627 C C . TYR A 1 79 ? 13.888 2.051 -10.640 1.00 94.19 79 TYR A C 1
ATOM 629 O O . TYR A 1 79 ? 14.275 2.108 -11.804 1.00 94.19 79 TYR A O 1
ATOM 637 N N . HIS A 1 80 ? 14.685 2.344 -9.607 1.00 94.94 80 HIS A N 1
ATOM 638 C CA . HIS A 1 80 ? 16.078 2.770 -9.779 1.00 94.94 80 HIS A CA 1
ATOM 639 C C . HIS A 1 80 ? 16.924 1.694 -10.461 1.00 94.94 80 HIS A C 1
ATOM 641 O O . HIS A 1 80 ? 17.588 1.985 -11.450 1.00 94.94 80 HIS A O 1
ATOM 647 N N . THR A 1 81 ? 16.815 0.446 -10.010 1.00 95.88 81 THR A N 1
ATOM 648 C CA . THR A 1 81 ? 17.525 -0.688 -10.624 1.00 95.88 81 THR A CA 1
ATOM 649 C C . THR A 1 81 ? 17.091 -0.939 -12.071 1.00 95.88 81 THR A C 1
ATOM 651 O O . THR A 1 81 ? 17.928 -1.183 -12.939 1.00 95.88 81 THR A O 1
ATOM 654 N N . ALA A 1 82 ? 15.791 -0.844 -12.375 1.00 95.44 82 ALA A N 1
ATOM 655 C CA . ALA A 1 82 ? 15.302 -0.939 -13.750 1.00 95.44 82 ALA A CA 1
ATOM 656 C C . ALA A 1 82 ? 15.819 0.215 -14.624 1.00 95.44 82 ALA A C 1
ATOM 658 O O . ALA A 1 82 ? 16.140 0.014 -15.794 1.00 95.44 82 ALA A O 1
ATOM 659 N N . LEU A 1 83 ? 15.908 1.422 -14.063 1.00 95.88 83 LEU A N 1
ATOM 660 C CA . LEU A 1 83 ? 16.402 2.602 -14.762 1.00 95.88 83 LEU A CA 1
ATOM 661 C C . LEU A 1 83 ? 17.906 2.517 -15.051 1.00 95.88 83 LEU A C 1
ATOM 663 O O . LEU A 1 83 ? 18.331 2.927 -16.129 1.00 95.88 83 LEU A O 1
ATOM 667 N N . GLU A 1 84 ? 18.697 1.988 -14.117 1.00 96.88 84 GLU A N 1
ATOM 668 C CA . GLU A 1 84 ? 20.127 1.724 -14.308 1.00 96.88 84 GLU A CA 1
ATOM 669 C C . GLU A 1 84 ? 20.353 0.748 -15.463 1.00 96.88 84 GLU A C 1
ATOM 671 O O . GLU A 1 84 ? 21.038 1.106 -16.420 1.00 96.88 84 GLU A O 1
ATOM 676 N N . LYS A 1 85 ? 19.673 -0.405 -15.456 1.00 96.56 85 LYS A N 1
ATOM 677 C CA . LYS A 1 85 ? 19.744 -1.379 -16.559 1.00 96.56 85 LYS A CA 1
ATOM 678 C C . LYS A 1 85 ? 19.341 -0.774 -17.898 1.00 96.56 85 LYS A C 1
ATOM 680 O O . LYS A 1 85 ? 20.065 -0.888 -18.878 1.00 96.56 85 LYS A O 1
ATOM 685 N N . TRP A 1 86 ? 18.231 -0.038 -17.924 1.00 97.25 86 TRP A N 1
ATOM 686 C CA . TRP A 1 86 ? 17.781 0.640 -19.137 1.00 97.25 86 TRP A CA 1
ATOM 687 C C . TRP A 1 86 ? 18.819 1.646 -19.667 1.00 97.25 86 TRP A C 1
ATOM 689 O O . TRP A 1 86 ? 18.995 1.783 -20.877 1.00 97.25 86 TRP A O 1
ATOM 699 N N . ASN A 1 87 ? 19.538 2.348 -18.782 1.00 96.62 87 ASN A N 1
ATOM 700 C CA . ASN A 1 87 ? 20.621 3.248 -19.184 1.00 96.62 87 ASN A CA 1
ATOM 701 C C . ASN A 1 87 ? 21.838 2.485 -19.730 1.00 96.62 87 ASN A C 1
ATOM 703 O O . ASN A 1 87 ? 22.417 2.924 -20.724 1.00 96.62 87 ASN A O 1
ATOM 707 N N . GLU A 1 88 ? 22.219 1.366 -19.112 1.00 96.69 88 GLU A N 1
ATOM 708 C CA . GLU A 1 88 ? 23.297 0.490 -19.592 1.00 96.69 88 GLU A CA 1
ATOM 709 C C . GLU A 1 88 ? 22.980 -0.069 -20.982 1.00 96.69 88 GLU A C 1
ATOM 711 O O . GLU A 1 88 ? 23.794 0.047 -21.901 1.00 96.69 88 GLU A O 1
ATOM 716 N N . ASP A 1 89 ? 21.768 -0.587 -21.173 1.00 94.50 89 ASP A N 1
ATOM 717 C CA . ASP A 1 89 ? 21.309 -1.141 -22.445 1.00 94.50 89 ASP A CA 1
ATOM 718 C C . ASP A 1 89 ? 21.273 -0.066 -23.540 1.00 94.50 89 ASP A C 1
ATOM 720 O O . ASP A 1 89 ? 21.715 -0.290 -24.671 1.00 94.50 89 ASP A O 1
ATOM 724 N N . LYS A 1 90 ? 20.842 1.150 -23.186 1.00 95.62 90 LYS A N 1
ATOM 725 C CA . LYS A 1 90 ? 20.878 2.311 -24.079 1.00 95.62 90 LYS A CA 1
ATOM 726 C C . LYS A 1 90 ? 22.304 2.702 -24.471 1.00 95.62 90 LYS A C 1
ATOM 728 O O . LYS A 1 90 ? 22.541 3.060 -25.627 1.00 95.62 90 LYS A O 1
ATOM 733 N N . LEU A 1 91 ? 23.248 2.676 -23.528 1.00 94.94 91 LEU A N 1
ATOM 734 C CA . LEU A 1 91 ? 24.659 2.967 -23.796 1.00 94.94 91 LEU A CA 1
ATOM 735 C C . LEU A 1 91 ? 25.284 1.897 -24.695 1.00 94.94 91 LEU A C 1
ATOM 737 O O . LEU A 1 91 ? 25.974 2.253 -25.650 1.00 94.94 91 LEU A O 1
ATOM 741 N N . ARG A 1 92 ? 24.988 0.617 -24.448 1.00 94.69 92 ARG A N 1
ATOM 742 C CA . ARG A 1 92 ? 25.433 -0.509 -25.280 1.00 94.69 92 ARG A CA 1
ATOM 743 C C . ARG A 1 92 ? 24.915 -0.388 -26.712 1.00 94.69 92 ARG A C 1
ATOM 745 O O . ARG A 1 92 ? 25.714 -0.381 -27.642 1.00 94.69 92 ARG A O 1
ATOM 752 N N . ALA A 1 93 ? 23.613 -0.164 -26.892 1.00 94.19 93 ALA A N 1
ATOM 753 C CA . ALA A 1 93 ? 23.021 0.031 -28.216 1.00 94.19 93 ALA A CA 1
ATOM 754 C C . ALA A 1 93 ? 23.632 1.234 -28.957 1.00 94.19 93 ALA A C 1
ATOM 756 O O . ALA A 1 93 ? 23.872 1.172 -30.162 1.00 94.19 93 ALA A O 1
ATOM 757 N N . LYS A 1 94 ? 23.946 2.321 -28.235 1.00 94.00 94 LYS A N 1
ATOM 758 C CA . LYS A 1 94 ? 24.645 3.478 -28.809 1.00 94.00 94 LYS A CA 1
ATOM 759 C C . LYS A 1 94 ? 26.075 3.133 -29.245 1.00 94.00 94 LYS A C 1
ATOM 761 O O . LYS A 1 94 ? 26.496 3.617 -30.291 1.00 94.00 94 LYS A O 1
ATOM 766 N N . ALA A 1 95 ? 26.806 2.329 -28.472 1.00 95.00 95 ALA A N 1
ATOM 767 C CA . ALA A 1 95 ? 28.161 1.886 -28.812 1.00 95.00 95 ALA A CA 1
ATOM 768 C C . ALA A 1 95 ? 28.179 0.945 -30.030 1.00 95.00 95 ALA A C 1
ATOM 770 O O . ALA A 1 95 ? 29.064 1.050 -30.872 1.00 95.00 95 ALA A O 1
ATOM 771 N N . GLU A 1 96 ? 27.165 0.089 -30.160 1.00 95.19 96 GLU A N 1
ATOM 772 C CA . GLU A 1 96 ? 26.956 -0.802 -31.312 1.00 95.19 96 GLU A CA 1
ATOM 773 C C . GLU A 1 96 ? 26.393 -0.067 -32.545 1.00 95.19 96 GLU A C 1
ATOM 775 O O . GLU A 1 96 ? 26.316 -0.630 -33.637 1.00 95.19 96 GLU A O 1
ATOM 780 N N . GLY A 1 97 ? 26.006 1.205 -32.395 1.00 93.06 97 GLY A N 1
ATOM 781 C CA . GLY A 1 97 ? 25.455 2.029 -33.472 1.00 93.06 97 GLY A CA 1
ATOM 782 C C . GLY A 1 97 ? 24.020 1.663 -33.864 1.00 93.06 97 GLY A C 1
ATOM 783 O O . GLY A 1 97 ? 23.564 2.032 -34.948 1.00 93.06 97 GLY A O 1
ATOM 784 N N . TRP A 1 98 ? 23.295 0.937 -33.012 1.00 91.56 98 TRP A N 1
ATOM 785 C CA . TRP A 1 98 ? 21.918 0.510 -33.259 1.00 91.56 98 TRP A CA 1
ATOM 786 C C . TRP A 1 98 ? 20.906 1.442 -32.582 1.00 91.56 98 TRP A C 1
ATOM 788 O O . TRP A 1 98 ? 21.184 2.118 -31.589 1.00 91.56 98 TRP A O 1
ATOM 798 N N . LYS A 1 99 ? 19.687 1.509 -33.133 1.00 88.31 99 LYS A N 1
ATOM 799 C CA . LYS A 1 99 ? 18.610 2.341 -32.577 1.00 88.31 99 LYS A CA 1
ATOM 800 C C . LYS A 1 99 ? 17.972 1.639 -31.378 1.00 88.31 99 LYS A C 1
ATOM 802 O O . LYS A 1 99 ? 17.241 0.668 -31.540 1.00 88.31 99 LYS A O 1
ATOM 807 N N . PHE A 1 100 ? 18.214 2.169 -30.184 1.00 94.25 100 PHE A N 1
ATOM 808 C CA . PHE A 1 100 ? 17.578 1.709 -28.952 1.00 94.25 100 PHE A CA 1
ATOM 809 C C . PHE A 1 100 ? 16.086 2.087 -28.931 1.00 94.25 100 PHE A C 1
ATOM 811 O O . PHE A 1 100 ? 15.751 3.272 -28.970 1.00 94.25 100 PHE A O 1
ATOM 818 N N . SER A 1 101 ? 15.198 1.088 -28.907 1.00 91.19 101 SER A N 1
ATOM 819 C CA . SER A 1 101 ? 13.738 1.264 -29.034 1.00 91.19 101 SER A CA 1
ATOM 820 C C . SER A 1 101 ? 12.951 0.956 -27.755 1.00 91.19 101 SER A C 1
ATOM 822 O O . SER A 1 101 ? 11.730 1.109 -27.734 1.00 91.19 101 SER A O 1
ATOM 824 N N . GLU A 1 102 ? 13.625 0.557 -26.674 1.00 89.81 102 GLU A N 1
ATOM 825 C CA . GLU A 1 102 ? 12.955 0.178 -25.432 1.00 89.81 102 GLU A CA 1
ATOM 826 C C . GLU A 1 102 ? 12.442 1.397 -24.657 1.00 89.81 102 GLU A C 1
ATOM 828 O O . GLU A 1 102 ? 13.139 2.401 -24.465 1.00 89.81 102 GLU A O 1
ATOM 833 N N . ALA A 1 103 ? 11.206 1.296 -24.168 1.00 92.69 103 ALA A N 1
ATOM 834 C CA . ALA A 1 103 ? 10.580 2.349 -23.385 1.00 92.69 103 ALA A CA 1
ATOM 835 C C . ALA A 1 103 ? 11.258 2.501 -22.019 1.00 92.69 103 ALA A C 1
ATOM 837 O O . ALA A 1 103 ? 11.597 1.523 -21.355 1.00 92.69 103 ALA A O 1
ATOM 838 N N . LYS A 1 104 ? 11.414 3.751 -21.577 1.00 92.44 104 LYS A N 1
ATOM 839 C CA . LYS A 1 104 ? 11.959 4.053 -20.254 1.00 92.44 104 LYS A CA 1
ATOM 840 C C . LYS A 1 104 ? 11.036 3.492 -19.163 1.00 92.44 104 LYS A C 1
ATOM 842 O O . LYS A 1 104 ? 9.823 3.688 -19.271 1.00 92.44 104 LYS A O 1
ATOM 847 N N . PRO A 1 105 ? 11.575 2.873 -18.096 1.00 93.81 105 PRO A N 1
ATOM 848 C CA . PRO A 1 105 ? 10.783 2.503 -16.929 1.00 93.81 105 PRO A CA 1
ATOM 849 C C . PRO A 1 105 ? 9.978 3.701 -16.409 1.00 93.81 105 PRO A C 1
ATOM 851 O O . PRO A 1 105 ? 10.493 4.820 -16.350 1.00 93.81 105 PRO A O 1
ATOM 854 N N . VAL A 1 106 ? 8.716 3.477 -16.035 1.00 88.38 106 VAL A N 1
ATOM 855 C CA . VAL A 1 106 ? 7.807 4.521 -15.537 1.00 88.38 106 VAL A CA 1
ATOM 856 C C . VAL A 1 106 ? 7.433 4.213 -14.093 1.00 88.38 106 VAL A C 1
ATOM 858 O O . VAL A 1 106 ? 6.893 3.149 -13.794 1.00 88.38 106 VAL A O 1
ATOM 861 N N . LEU A 1 107 ? 7.690 5.160 -13.193 1.00 78.31 107 LEU A N 1
ATOM 862 C CA . LEU A 1 107 ? 7.129 5.144 -11.847 1.00 78.31 107 LEU A CA 1
ATOM 863 C C . LEU A 1 107 ? 5.635 5.468 -12.007 1.00 78.31 107 LEU A C 1
ATOM 865 O O . LEU A 1 107 ? 5.313 6.519 -12.554 1.00 78.31 107 LEU A O 1
ATOM 869 N N . GLY A 1 108 ? 4.742 4.531 -11.667 1.00 78.69 108 GLY A N 1
ATOM 870 C CA . GLY A 1 108 ? 3.303 4.615 -11.968 1.00 78.69 108 GLY A CA 1
ATOM 871 C C . GLY A 1 108 ? 2.633 5.948 -11.590 1.00 78.69 108 GLY A C 1
ATOM 872 O O . GLY A 1 108 ? 3.198 6.764 -10.869 1.00 78.69 108 GLY A O 1
ATOM 873 N N . LYS A 1 109 ? 1.404 6.175 -12.080 1.00 74.81 109 LYS A N 1
ATOM 874 C CA . LYS A 1 109 ? 0.675 7.447 -11.906 1.00 74.81 109 LYS A CA 1
ATOM 875 C C . LYS A 1 109 ? 0.678 7.891 -10.435 1.00 74.81 109 LYS A C 1
ATOM 877 O O . LYS A 1 109 ? 0.093 7.216 -9.591 1.00 74.81 109 LYS A O 1
ATOM 882 N N . LEU A 1 110 ? 1.310 9.030 -10.152 1.00 67.88 110 LEU A N 1
ATOM 883 C CA . LEU A 1 110 ? 1.150 9.734 -8.882 1.00 67.88 110 LEU A CA 1
ATOM 884 C C . LEU A 1 110 ? -0.343 10.051 -8.723 1.00 67.88 110 LEU A C 1
ATOM 886 O O . LEU A 1 110 ? -0.956 10.562 -9.664 1.00 67.88 110 LEU A O 1
ATOM 890 N N . CYS A 1 111 ? -0.943 9.699 -7.582 1.00 51.38 111 CYS A N 1
ATOM 891 C CA . CYS A 1 111 ? -2.328 10.076 -7.299 1.00 51.38 111 CYS A CA 1
ATOM 892 C C . CYS A 1 111 ? -2.479 11.590 -7.499 1.00 51.38 111 CYS A C 1
ATOM 894 O O . CYS A 1 111 ? -1.628 12.361 -7.052 1.00 51.38 111 CYS A O 1
ATOM 896 N N . GLY A 1 112 ? -3.532 11.997 -8.214 1.00 71.88 112 GLY A N 1
ATOM 897 C CA . GLY A 1 112 ? -3.811 13.407 -8.467 1.00 71.88 112 GLY A CA 1
ATOM 898 C C . GLY A 1 112 ? -3.947 14.205 -7.163 1.00 71.88 112 GLY A C 1
ATOM 899 O O . GLY A 1 112 ? -4.180 13.613 -6.105 1.00 71.88 112 GLY A O 1
ATOM 900 N N . PRO A 1 113 ? -3.793 15.538 -7.222 1.00 75.38 113 PRO A N 1
ATOM 901 C CA . PRO A 1 113 ? -3.915 16.392 -6.047 1.00 75.38 113 PRO A CA 1
ATOM 902 C C . PRO A 1 113 ? -5.255 16.148 -5.343 1.00 75.38 113 PRO A C 1
ATOM 904 O O . PRO A 1 113 ? -6.301 16.104 -5.993 1.00 75.38 113 PRO A O 1
ATOM 907 N N . ILE A 1 114 ? -5.212 15.979 -4.017 1.00 77.88 114 ILE A N 1
ATOM 908 C CA . ILE A 1 114 ? -6.415 15.868 -3.184 1.00 77.88 114 ILE A CA 1
ATOM 909 C C . ILE A 1 114 ? -7.258 17.129 -3.439 1.00 77.88 114 ILE A C 1
ATOM 911 O O . ILE A 1 114 ? -6.709 18.234 -3.357 1.00 77.88 114 ILE A O 1
ATOM 915 N N . PRO A 1 115 ? -8.551 17.000 -3.793 1.00 80.38 115 PRO A N 1
ATOM 916 C CA . PRO A 1 115 ? -9.400 18.158 -4.033 1.00 80.38 115 PRO A CA 1
ATOM 917 C C . PRO A 1 115 ? -9.403 19.057 -2.795 1.00 80.38 115 PRO A C 1
ATOM 919 O O . PRO A 1 115 ? -9.602 18.582 -1.675 1.00 80.38 115 PRO A O 1
ATOM 922 N 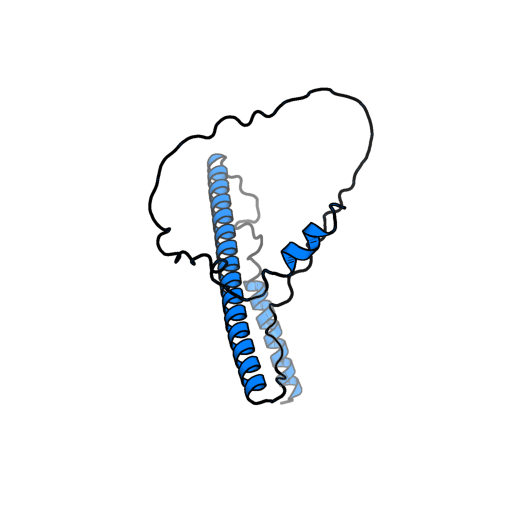N . ARG A 1 116 ? -9.138 20.355 -2.995 1.00 75.56 116 ARG A N 1
ATOM 923 C CA . ARG A 1 116 ? -9.140 21.327 -1.897 1.00 75.56 116 ARG A CA 1
ATOM 924 C C . ARG A 1 116 ? -10.553 21.381 -1.302 1.00 75.56 116 ARG A C 1
ATOM 926 O O . ARG A 1 116 ? -11.501 21.521 -2.078 1.00 75.56 116 ARG A O 1
ATOM 933 N N . PRO A 1 117 ? -10.715 21.282 0.029 1.00 77.06 117 PRO A N 1
ATOM 934 C CA . PRO A 1 117 ? -12.008 21.529 0.651 1.00 77.06 117 PRO A CA 1
ATOM 935 C C . PRO A 1 117 ? -12.442 22.963 0.326 1.00 77.06 117 PRO A C 1
ATOM 937 O O . PRO A 1 117 ? -11.648 23.897 0.444 1.00 77.06 117 PRO A O 1
ATOM 940 N N . ALA A 1 118 ? -13.683 23.131 -0.132 1.00 75.00 118 ALA A N 1
ATOM 941 C CA . ALA A 1 118 ? -14.248 24.449 -0.381 1.00 75.00 118 ALA A CA 1
ATOM 942 C C . ALA A 1 118 ? -14.434 25.163 0.966 1.00 75.00 118 ALA A C 1
ATOM 944 O O . ALA A 1 118 ? -15.284 24.778 1.767 1.00 75.00 118 ALA A O 1
ATOM 945 N N . LEU A 1 119 ? -13.606 26.173 1.232 1.00 68.12 119 LEU A N 1
ATOM 946 C CA . LEU A 1 119 ? -13.841 27.113 2.321 1.00 68.12 119 LEU A CA 1
ATOM 947 C C . LEU A 1 119 ? -14.977 28.034 1.877 1.00 68.12 119 LEU A C 1
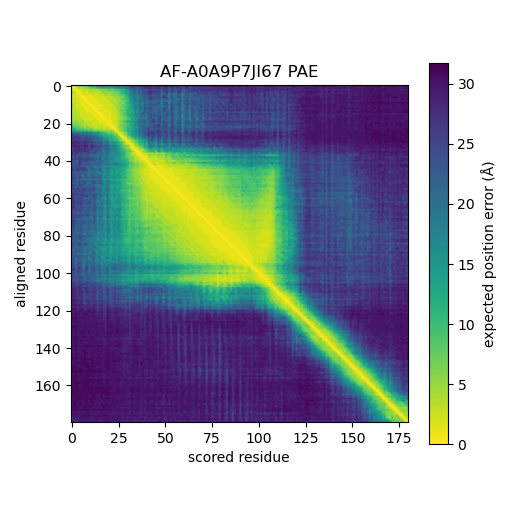ATOM 949 O O . LEU A 1 119 ? -14.774 28.917 1.045 1.00 68.12 119 LEU A O 1
ATOM 953 N N . ASN A 1 120 ? -16.173 27.813 2.416 1.00 64.50 120 ASN A N 1
ATOM 954 C CA . ASN A 1 120 ? -17.229 28.815 2.372 1.00 64.50 120 ASN A CA 1
ATOM 955 C C . ASN A 1 120 ? -16.779 29.968 3.273 1.00 64.50 120 ASN A C 1
ATOM 957 O O . ASN A 1 120 ? -16.962 29.925 4.487 1.00 64.50 120 ASN A O 1
ATOM 961 N N . VAL A 1 121 ? -16.121 30.959 2.676 1.00 57.69 121 VAL A N 1
ATOM 962 C CA . VAL A 1 121 ? -15.787 32.215 3.342 1.00 57.69 121 VAL A CA 1
ATOM 963 C C . VAL A 1 121 ? -17.093 32.988 3.499 1.00 57.69 121 VAL A C 1
ATOM 965 O O . VAL A 1 121 ? -17.572 33.619 2.561 1.00 57.69 121 VAL A O 1
ATOM 968 N N . VAL A 1 122 ? -17.702 32.885 4.678 1.00 52.88 122 VAL A N 1
ATOM 969 C CA . VAL A 1 122 ? -18.696 33.856 5.130 1.00 52.88 122 VAL A CA 1
ATOM 970 C C . VAL A 1 122 ? -17.898 35.068 5.599 1.00 52.88 122 VAL A C 1
ATOM 972 O O . VAL A 1 122 ? -17.326 35.055 6.686 1.00 52.88 122 VAL A O 1
ATOM 975 N N . CYS A 1 123 ? -17.778 36.070 4.729 1.00 47.12 123 CYS A N 1
ATOM 976 C CA . CYS A 1 123 ? -17.382 37.413 5.133 1.00 47.12 123 CYS A CA 1
ATOM 977 C C . CYS A 1 123 ? -18.632 38.103 5.684 1.00 47.12 123 CYS A C 1
ATOM 979 O O . CYS A 1 123 ? -19.477 38.526 4.899 1.00 47.12 123 CYS A O 1
ATOM 981 N N . GLU A 1 124 ? -18.744 38.218 7.003 1.00 52.19 124 GLU A N 1
ATOM 982 C CA . GLU A 1 124 ? -19.465 39.336 7.608 1.00 52.19 124 GLU A CA 1
ATOM 983 C C . GLU A 1 124 ? -18.464 40.131 8.443 1.00 52.19 124 GLU A C 1
ATOM 985 O O . GLU A 1 124 ? -17.704 39.593 9.251 1.00 52.19 124 GLU A O 1
ATOM 990 N N . GLU A 1 125 ? -18.400 41.408 8.101 1.00 53.28 125 GLU A N 1
ATOM 991 C CA . GLU A 1 125 ? -17.559 42.445 8.668 1.00 53.28 125 GLU A CA 1
ATOM 992 C C . GLU A 1 125 ? -18.217 42.899 9.974 1.00 53.28 125 GLU A C 1
ATOM 994 O O . GLU A 1 125 ? -19.419 43.130 9.961 1.00 53.28 125 GLU A O 1
ATOM 999 N N . ASP A 1 126 ? -17.468 42.995 11.080 1.00 41.22 126 ASP A N 1
ATOM 1000 C CA . ASP A 1 126 ? -17.540 44.147 11.994 1.00 41.22 126 ASP A CA 1
ATOM 1001 C C . ASP A 1 126 ? -16.544 44.063 13.173 1.00 41.22 126 ASP A C 1
ATO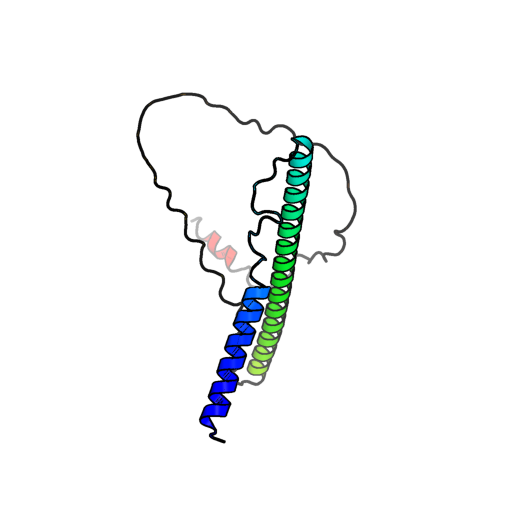M 1003 O O . ASP A 1 126 ? -16.470 43.091 13.920 1.00 41.22 126 ASP A O 1
ATOM 1007 N N . ALA A 1 127 ? -15.818 45.175 13.327 1.00 50.00 127 ALA A N 1
ATOM 1008 C CA . ALA A 1 127 ? -15.304 45.789 14.556 1.00 50.00 127 ALA A CA 1
ATOM 1009 C C . ALA A 1 127 ? -14.298 45.052 15.482 1.00 50.00 127 ALA A C 1
ATOM 1011 O O . ALA A 1 127 ? -14.642 44.311 16.394 1.00 50.00 127 ALA A O 1
ATOM 1012 N N . ALA A 1 128 ? -13.038 45.489 15.343 1.00 50.94 128 ALA A N 1
ATOM 1013 C CA . ALA A 1 128 ? -12.174 46.030 16.406 1.00 50.94 128 ALA A CA 1
ATOM 1014 C C . ALA A 1 128 ? -11.908 45.216 17.698 1.00 50.94 128 ALA A C 1
ATOM 1016 O O . ALA A 1 128 ? -12.691 45.250 18.638 1.00 50.94 128 ALA A O 1
ATOM 1017 N N . SER A 1 129 ? -10.685 44.679 17.823 1.00 52.00 129 SER A N 1
ATOM 1018 C CA . SER A 1 129 ? -9.888 44.642 19.073 1.00 52.00 129 SER A CA 1
ATOM 1019 C C . SER A 1 129 ? -8.462 44.184 18.723 1.00 52.00 129 SER A C 1
ATOM 1021 O O . SER A 1 129 ? -8.267 43.060 18.284 1.00 52.00 129 SER A O 1
ATOM 1023 N N . SER A 1 130 ? -7.465 45.069 18.632 1.00 52.78 130 SER A N 1
ATOM 1024 C CA . SER A 1 130 ? -6.572 45.480 19.731 1.00 52.78 130 SER A CA 1
ATOM 1025 C C . SER A 1 130 ? -5.999 44.311 20.544 1.00 52.78 130 SER A C 1
ATOM 1027 O O . SER A 1 130 ? -6.713 43.714 21.346 1.00 52.78 130 SER A O 1
ATOM 1029 N N . GLY A 1 131 ? -4.695 44.061 20.384 1.00 44.41 131 GLY A N 1
ATOM 1030 C CA . GLY A 1 131 ? -3.903 43.191 21.256 1.00 44.41 131 GLY A CA 1
ATOM 1031 C C . GLY A 1 131 ? -2.720 42.565 20.525 1.00 44.41 131 GLY A C 1
ATOM 1032 O O . GLY A 1 131 ? -2.835 41.468 19.994 1.00 44.41 131 GLY A O 1
ATOM 1033 N N . GLY A 1 132 ? -1.597 43.282 20.454 1.00 53.81 132 GLY A N 1
ATOM 1034 C CA . GLY A 1 132 ? -0.323 42.682 20.072 1.00 53.81 132 GLY A CA 1
ATOM 1035 C C . GLY A 1 132 ? 0.183 41.800 21.209 1.00 5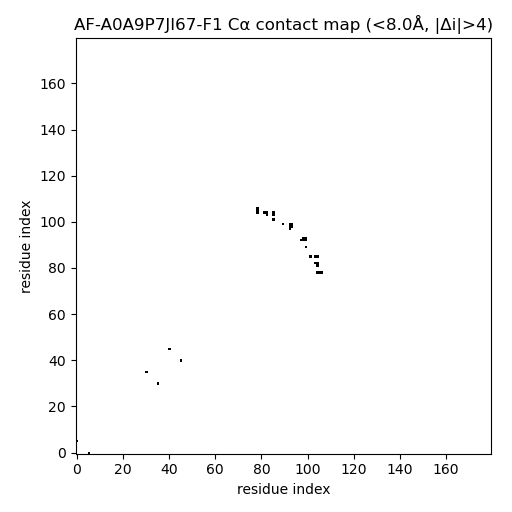3.81 132 GLY A C 1
ATOM 1036 O O . GLY A 1 132 ? 0.284 42.268 22.339 1.00 53.81 132 GLY A O 1
ATOM 1037 N N . GLU A 1 133 ? 0.507 40.550 20.900 1.00 55.44 133 GLU A N 1
ATOM 1038 C CA . GLU A 1 133 ? 1.215 39.651 21.805 1.00 55.44 133 GLU A CA 1
ATOM 1039 C C . GLU A 1 133 ? 2.394 39.058 21.030 1.00 55.44 133 GLU A C 1
ATOM 1041 O O . GLU A 1 133 ? 2.231 38.332 20.046 1.00 55.44 133 GLU A O 1
ATOM 1046 N N . SER A 1 134 ? 3.594 39.487 21.412 1.00 48.59 134 SER A N 1
ATOM 1047 C CA . SER A 1 134 ? 4.865 38.947 20.952 1.00 48.59 134 SER A CA 1
ATOM 1048 C C . SER A 1 134 ? 5.031 37.542 21.519 1.00 48.59 134 SER A C 1
ATOM 1050 O O . SER A 1 134 ? 5.014 37.352 22.731 1.00 48.59 134 SER A O 1
ATOM 1052 N N . PHE A 1 135 ? 5.182 36.550 20.646 1.00 41.56 135 PHE A N 1
ATOM 1053 C CA . PHE A 1 135 ? 5.499 35.189 21.064 1.00 41.56 135 PHE A CA 1
ATOM 1054 C C . PHE A 1 135 ? 7.020 35.066 21.201 1.00 41.56 135 PHE A C 1
ATOM 1056 O O . PHE A 1 135 ? 7.718 34.762 20.230 1.00 41.56 135 PHE A O 1
ATOM 1063 N N . ASP A 1 136 ? 7.533 35.371 22.392 1.00 49.06 136 ASP A N 1
ATOM 1064 C CA . ASP A 1 136 ? 8.924 35.124 22.762 1.00 49.06 136 ASP A CA 1
ATOM 1065 C C . ASP A 1 136 ? 9.151 33.606 22.864 1.00 49.06 136 ASP A C 1
ATOM 1067 O O . ASP A 1 136 ? 8.667 32.925 23.768 1.00 49.06 136 ASP A O 1
ATOM 1071 N N . LEU A 1 137 ? 9.854 33.056 21.873 1.00 56.97 137 LEU A N 1
ATOM 1072 C CA . LEU A 1 137 ? 10.273 31.655 21.809 1.00 56.97 137 LEU A CA 1
ATOM 1073 C C . LEU A 1 137 ? 11.586 31.487 22.588 1.00 56.97 137 LEU A C 1
ATOM 1075 O O . LEU A 1 137 ? 12.649 31.266 22.009 1.00 56.97 137 LEU A O 1
ATOM 1079 N N . ASP A 1 138 ? 11.494 31.608 23.911 1.00 48.66 138 ASP A N 1
ATOM 1080 C CA . ASP A 1 138 ? 12.567 31.251 24.836 1.00 48.66 138 ASP A CA 1
ATOM 1081 C C . ASP A 1 138 ? 12.474 29.769 25.240 1.00 48.66 138 ASP A C 1
ATOM 1083 O O . ASP A 1 138 ? 11.459 29.295 25.747 1.00 48.66 138 ASP A O 1
ATOM 1087 N N . GLY A 1 139 ? 13.587 29.051 25.071 1.00 53.09 139 GLY A N 1
ATOM 1088 C CA . GLY A 1 139 ? 13.997 28.010 26.017 1.00 53.09 139 GLY A CA 1
ATOM 1089 C C . GLY A 1 139 ? 13.451 26.591 25.834 1.00 53.09 139 GLY A C 1
ATOM 1090 O O . GLY A 1 139 ? 12.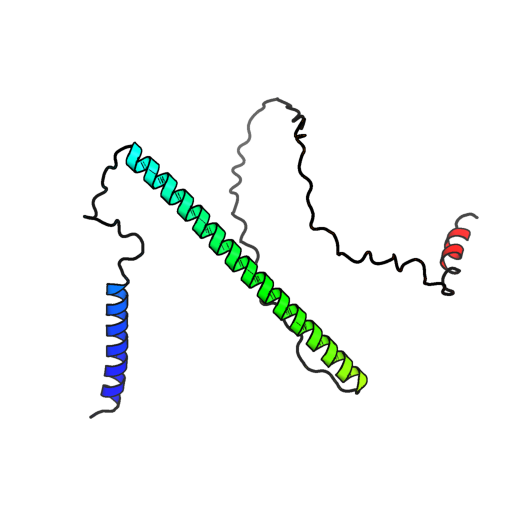713 26.100 26.681 1.00 53.09 139 GLY A O 1
ATOM 1091 N N . ILE A 1 140 ? 13.965 25.853 24.844 1.00 55.91 140 ILE A N 1
ATOM 1092 C CA . ILE A 1 140 ? 14.234 24.413 25.023 1.00 55.91 140 ILE A CA 1
ATOM 1093 C C . ILE A 1 140 ? 15.726 24.189 24.778 1.00 55.91 140 ILE A C 1
ATOM 1095 O O . ILE A 1 140 ? 16.178 23.902 23.672 1.00 55.91 140 ILE A O 1
ATOM 1099 N N . SER A 1 141 ? 16.497 24.375 25.846 1.00 58.25 141 SER A N 1
ATOM 1100 C CA . SER A 1 141 ? 17.756 23.674 26.044 1.00 58.25 141 SER A CA 1
ATOM 1101 C C . SER A 1 141 ? 17.524 22.659 27.155 1.00 58.25 141 SER A C 1
ATOM 1103 O O . SER A 1 141 ? 17.427 23.041 28.320 1.00 58.25 141 SER A O 1
ATOM 1105 N N . ASP A 1 142 ? 17.449 21.382 26.808 1.00 56.50 142 ASP A N 1
ATOM 1106 C CA . ASP A 1 142 ? 18.014 20.370 27.689 1.00 56.50 142 ASP A CA 1
ATOM 1107 C C . ASP A 1 142 ? 18.705 19.305 26.847 1.00 56.50 142 ASP A C 1
ATOM 1109 O O . ASP A 1 142 ? 18.236 18.910 25.777 1.00 56.50 142 ASP A O 1
ATOM 1113 N N . ALA A 1 143 ? 19.902 18.983 27.302 1.00 53.59 143 ALA A N 1
ATOM 1114 C CA . ALA A 1 143 ? 20.952 18.287 26.599 1.00 53.59 143 ALA A CA 1
ATOM 1115 C C . ALA A 1 143 ? 21.009 16.814 27.015 1.00 53.59 143 ALA A C 1
ATOM 1117 O O . ALA A 1 143 ? 20.464 16.425 28.047 1.00 53.59 143 ALA A O 1
ATOM 1118 N N . SER A 1 144 ? 21.834 16.067 26.276 1.00 51.41 144 SER A N 1
ATOM 1119 C CA . SER A 1 144 ? 22.245 14.662 26.471 1.00 51.41 144 SER A CA 1
ATOM 1120 C C . SER A 1 144 ? 21.290 13.685 25.765 1.00 51.41 144 SER A C 1
ATOM 1122 O O . SER A 1 144 ? 20.089 13.703 25.989 1.00 51.41 144 SER A O 1
ATOM 1124 N N . ASP A 1 145 ? 21.717 12.854 24.819 1.00 52.81 145 ASP A N 1
ATOM 1125 C CA . ASP A 1 145 ? 22.941 12.058 24.826 1.00 52.81 145 ASP A CA 1
ATOM 1126 C C . ASP A 1 145 ? 23.419 11.730 23.401 1.00 52.81 145 ASP A C 1
ATOM 1128 O O . ASP A 1 145 ? 22.638 11.410 22.501 1.00 52.81 145 ASP A O 1
ATOM 1132 N N . GLU A 1 146 ? 24.734 11.810 23.231 1.00 62.47 146 GLU A N 1
ATOM 1133 C CA . GLU A 1 146 ? 25.507 11.264 22.122 1.00 62.47 146 GLU A CA 1
ATOM 1134 C C . GLU A 1 146 ? 25.437 9.728 22.168 1.00 62.47 146 GLU A C 1
ATOM 1136 O O . GLU A 1 146 ? 25.667 9.159 23.227 1.00 62.47 146 GLU A O 1
ATOM 1141 N N . ASP A 1 147 ? 25.178 9.051 21.043 1.00 50.72 147 ASP A N 1
ATOM 1142 C CA . ASP A 1 147 ? 26.016 7.910 20.640 1.00 50.72 147 ASP A CA 1
ATOM 1143 C C . ASP A 1 147 ? 25.667 7.368 19.234 1.00 50.72 147 ASP A C 1
ATOM 1145 O O . ASP A 1 147 ? 24.645 6.729 18.984 1.00 50.72 147 ASP A O 1
ATOM 1149 N N . GLN A 1 148 ? 26.609 7.608 18.316 1.00 56.66 148 GLN A N 1
ATOM 1150 C CA . GLN A 1 148 ? 27.137 6.636 17.348 1.00 56.66 148 GLN A CA 1
ATOM 1151 C C . GLN A 1 148 ? 26.182 5.963 16.345 1.00 56.66 148 GLN A C 1
ATOM 1153 O O . GLN A 1 148 ? 25.845 4.790 16.484 1.00 56.66 148 GLN A O 1
ATOM 1158 N N . LEU A 1 149 ? 25.935 6.623 15.201 1.00 54.94 149 LEU A N 1
ATOM 1159 C CA . LEU A 1 149 ? 25.962 5.930 13.896 1.00 54.94 149 LEU A CA 1
ATOM 1160 C C . LEU A 1 149 ? 26.103 6.889 12.694 1.00 54.94 149 LEU A C 1
ATOM 1162 O O . LEU A 1 149 ? 25.287 6.877 11.771 1.00 54.94 149 LEU A O 1
ATOM 1166 N N . MET A 1 150 ? 27.133 7.734 12.676 1.00 50.62 150 MET A N 1
ATOM 1167 C CA . MET A 1 150 ? 27.460 8.554 11.496 1.00 50.62 150 MET A CA 1
ATOM 1168 C C . MET A 1 150 ? 28.937 8.450 11.103 1.00 50.62 150 MET A C 1
ATOM 1170 O O . MET A 1 150 ? 29.529 9.407 10.629 1.00 50.62 150 MET A O 1
ATOM 1174 N N . ASP A 1 151 ? 29.511 7.252 11.210 1.00 54.44 151 ASP A N 1
ATOM 1175 C CA . ASP A 1 151 ? 30.782 6.920 10.564 1.00 54.44 151 ASP A CA 1
ATOM 1176 C C . ASP A 1 151 ? 30.543 5.884 9.469 1.00 54.44 151 ASP A C 1
ATOM 1178 O O . ASP A 1 151 ? 30.457 4.685 9.721 1.00 54.44 151 ASP A O 1
ATOM 1182 N N . THR A 1 152 ? 30.344 6.384 8.245 1.00 62.75 152 THR A N 1
ATOM 1183 C CA . THR A 1 152 ? 30.778 5.815 6.944 1.00 62.75 152 THR A CA 1
ATOM 1184 C C . THR A 1 152 ? 30.064 6.521 5.782 1.00 62.75 152 THR A C 1
ATOM 1186 O O . THR A 1 152 ? 29.581 5.897 4.840 1.00 62.75 152 THR A O 1
ATOM 1189 N N . TYR A 1 153 ? 30.030 7.857 5.787 1.00 49.19 153 TYR A N 1
ATOM 1190 C CA . TYR A 1 153 ? 29.910 8.580 4.521 1.00 49.19 153 TYR A CA 1
ATOM 1191 C C . TYR A 1 153 ? 31.319 8.941 4.053 1.00 49.19 153 TYR A C 1
ATOM 1193 O O . TYR A 1 153 ? 31.964 9.775 4.687 1.00 49.19 153 TYR A O 1
ATOM 1201 N N . PRO A 1 154 ? 31.834 8.333 2.966 1.00 57.44 154 PRO A N 1
ATOM 1202 C CA . PRO A 1 154 ? 33.097 8.763 2.397 1.00 57.44 154 PRO A CA 1
ATOM 1203 C C . PRO A 1 154 ? 32.936 10.221 1.978 1.00 57.44 154 PRO A C 1
ATOM 1205 O O . PRO A 1 154 ? 32.174 10.552 1.065 1.00 57.44 154 PRO A O 1
ATOM 1208 N N . HIS A 1 155 ? 33.636 11.092 2.700 1.00 54.34 155 HIS A N 1
ATOM 1209 C CA . HIS A 1 155 ? 33.784 12.498 2.387 1.00 54.34 155 HIS A CA 1
ATOM 1210 C C . HIS A 1 155 ? 34.296 12.594 0.949 1.00 54.34 155 HIS A C 1
ATOM 1212 O O . HIS A 1 155 ? 35.459 12.303 0.671 1.00 54.34 155 HIS A O 1
ATOM 1218 N N . LYS A 1 156 ? 33.406 12.917 0.004 1.00 58.94 156 LYS A N 1
ATOM 1219 C CA . LYS A 1 156 ? 33.798 13.125 -1.388 1.00 58.94 156 LYS A CA 1
ATOM 1220 C C . LYS A 1 156 ? 34.704 14.353 -1.400 1.00 58.94 156 LYS A C 1
ATOM 1222 O O . LYS A 1 156 ? 34.215 15.437 -1.073 1.00 58.94 156 LYS A O 1
ATOM 1227 N N . PRO A 1 157 ? 35.992 14.228 -1.763 1.00 57.22 157 PRO A N 1
ATOM 1228 C CA . PRO A 1 157 ? 36.821 15.401 -1.939 1.00 57.22 157 PRO A CA 1
ATOM 1229 C C . PRO A 1 157 ? 36.161 16.292 -2.989 1.00 57.22 157 PRO A C 1
ATOM 1231 O O . PRO A 1 157 ? 35.665 15.829 -4.019 1.00 57.22 157 PRO A O 1
ATOM 1234 N N . ASN A 1 158 ? 36.114 17.580 -2.679 1.00 50.50 158 ASN A N 1
ATOM 1235 C CA . ASN A 1 158 ? 35.599 18.631 -3.534 1.00 50.50 158 ASN A CA 1
ATOM 1236 C C . ASN A 1 158 ? 36.328 18.609 -4.896 1.00 50.50 158 ASN A C 1
ATOM 1238 O O . ASN A 1 158 ? 37.412 19.168 -5.053 1.00 50.50 158 ASN A O 1
ATOM 1242 N N . MET A 1 159 ? 35.726 17.946 -5.887 1.00 53.38 159 MET A N 1
ATOM 1243 C CA . MET A 1 159 ? 36.255 17.782 -7.250 1.00 53.38 159 MET A CA 1
ATOM 1244 C C . MET A 1 159 ? 36.265 19.093 -8.063 1.00 53.38 159 MET A C 1
ATOM 1246 O O . MET A 1 159 ? 36.693 19.096 -9.214 1.00 53.38 159 MET A O 1
ATOM 1250 N N . LEU A 1 160 ? 35.845 20.232 -7.495 1.00 55.00 160 LEU A N 1
ATOM 1251 C CA . LEU A 1 160 ? 35.856 21.532 -8.182 1.00 55.00 160 LEU A CA 1
ATOM 1252 C C . LEU A 1 160 ? 37.196 22.283 -8.086 1.00 55.00 160 LEU A C 1
ATOM 1254 O O . LEU A 1 160 ? 37.264 23.467 -8.418 1.00 55.00 160 LEU A O 1
ATOM 1258 N N . ARG A 1 161 ? 38.288 21.617 -7.685 1.00 55.81 161 ARG A N 1
ATOM 1259 C CA . ARG A 1 161 ? 39.642 22.210 -7.680 1.00 55.81 161 ARG A CA 1
ATOM 1260 C C . ARG A 1 161 ? 40.665 21.583 -8.632 1.00 55.81 161 ARG A C 1
ATOM 1262 O O . ARG A 1 161 ? 41.796 22.053 -8.643 1.00 55.81 161 ARG A O 1
ATOM 1269 N N . GLN A 1 162 ? 40.300 20.602 -9.462 1.00 56.12 162 GLN A N 1
ATOM 1270 C CA . GLN A 1 162 ? 41.263 19.915 -10.350 1.00 56.12 162 GLN A CA 1
ATOM 1271 C C . GLN A 1 162 ? 40.936 19.941 -11.851 1.00 56.12 162 GLN A C 1
ATOM 1273 O O . GLN A 1 162 ? 41.495 19.165 -12.618 1.00 56.12 162 GLN A O 1
ATOM 1278 N N . LEU A 1 163 ? 40.129 20.892 -12.324 1.00 50.81 163 LEU A N 1
ATOM 1279 C CA . LEU A 1 163 ? 40.136 21.243 -13.749 1.00 50.81 163 LEU A CA 1
ATOM 1280 C C . LEU A 1 163 ? 41.129 22.385 -13.985 1.00 50.81 163 LEU A C 1
ATOM 1282 O O . LEU A 1 163 ? 40.760 23.546 -14.164 1.00 50.81 163 LEU A O 1
ATOM 1286 N N . ALA A 1 164 ? 42.415 22.033 -13.967 1.00 56.75 164 ALA A N 1
ATOM 1287 C CA . ALA A 1 164 ? 43.443 22.794 -14.661 1.00 56.75 164 ALA A CA 1
ATOM 1288 C C . ALA A 1 164 ? 43.228 22.584 -16.168 1.00 56.75 164 ALA A C 1
ATOM 1290 O O . ALA A 1 164 ? 43.752 21.653 -16.770 1.00 56.75 164 ALA A O 1
ATOM 1291 N N . GLY A 1 165 ? 42.373 23.421 -16.757 1.00 59.25 165 GLY A N 1
ATOM 1292 C CA . GLY A 1 165 ? 42.120 23.470 -18.192 1.00 59.25 165 GLY A CA 1
ATOM 1293 C C . GLY A 1 165 ? 42.114 24.920 -18.696 1.00 59.25 165 GLY A C 1
ATOM 1294 O O . GLY A 1 165 ? 41.860 25.830 -17.903 1.00 59.25 165 GLY A O 1
ATOM 1295 N N . PRO A 1 166 ? 42.369 25.166 -19.995 1.00 56.62 166 PRO A N 1
ATOM 1296 C CA . PRO A 1 166 ? 42.758 26.480 -20.538 1.00 56.62 166 PRO A CA 1
ATOM 1297 C C . PRO A 1 166 ? 41.682 27.583 -20.513 1.00 56.62 166 PRO A C 1
ATOM 1299 O O . PRO A 1 166 ? 41.903 28.684 -21.003 1.00 56.62 166 PRO A O 1
ATOM 1302 N N . TRP A 1 167 ? 40.506 27.330 -19.943 1.00 50.25 167 TRP A N 1
ATOM 1303 C CA . TRP A 1 167 ? 39.318 28.173 -20.120 1.00 50.25 167 TRP A CA 1
ATOM 1304 C C . TRP A 1 167 ? 39.179 29.317 -19.100 1.00 50.25 167 TRP A C 1
ATOM 1306 O O . TRP A 1 167 ? 38.142 29.972 -19.043 1.00 50.25 167 TRP A O 1
ATOM 1316 N N . ARG A 1 168 ? 40.210 29.606 -18.290 1.00 47.88 168 ARG A N 1
ATOM 1317 C CA . ARG A 1 168 ? 40.179 30.730 -17.328 1.00 47.88 168 ARG A CA 1
ATOM 1318 C C . ARG A 1 168 ? 40.454 32.108 -17.942 1.00 47.88 168 ARG A C 1
ATOM 1320 O O . ARG A 1 168 ? 40.222 33.108 -17.270 1.00 47.88 168 ARG A O 1
ATOM 1327 N N . GLN A 1 169 ? 40.891 32.194 -19.197 1.00 52.16 169 GLN A N 1
ATOM 1328 C CA . GLN A 1 169 ? 41.214 33.485 -19.824 1.00 52.16 169 GLN A CA 1
ATOM 1329 C C . GLN A 1 169 ? 39.995 34.239 -20.380 1.00 52.16 169 GLN A C 1
ATOM 1331 O O . GLN A 1 169 ? 40.085 35.439 -20.617 1.00 52.16 169 GLN A O 1
ATOM 1336 N N . SER A 1 170 ? 38.829 33.600 -20.509 1.00 54.72 170 SER A N 1
ATOM 1337 C CA . SER A 1 170 ? 37.646 34.242 -21.107 1.00 54.72 170 SER A CA 1
ATOM 1338 C C . SER A 1 170 ? 36.825 35.086 -20.124 1.00 54.72 170 SER A C 1
ATOM 1340 O O . SER A 1 170 ? 36.144 36.015 -20.542 1.00 54.72 170 SER A O 1
ATOM 1342 N N . ILE A 1 171 ? 36.883 34.800 -18.817 1.00 51.94 171 ILE A N 1
ATOM 1343 C CA . ILE A 1 171 ? 36.042 35.491 -17.817 1.00 51.94 171 ILE A CA 1
ATOM 1344 C C . ILE A 1 171 ? 36.695 36.781 -17.298 1.00 51.94 171 ILE A C 1
ATOM 1346 O O . ILE A 1 171 ? 35.992 37.712 -16.917 1.00 51.94 171 ILE A O 1
ATOM 1350 N N . ILE A 1 172 ? 38.024 36.901 -17.359 1.00 53.16 172 ILE A N 1
ATOM 1351 C CA . ILE A 1 172 ? 38.716 38.145 -16.975 1.00 53.16 172 ILE A CA 1
ATOM 1352 C C . ILE A 1 172 ? 38.538 39.234 -18.053 1.00 53.16 172 ILE A C 1
ATOM 1354 O O . ILE A 1 172 ? 38.528 40.419 -17.733 1.00 53.16 172 ILE A O 1
ATOM 1358 N N . PHE A 1 173 ? 38.300 38.858 -19.314 1.00 49.34 173 PHE A N 1
ATOM 1359 C CA . PHE A 1 173 ? 38.166 39.824 -20.411 1.00 49.34 173 PHE A CA 1
ATOM 1360 C C . PHE A 1 173 ? 36.862 40.638 -20.379 1.00 49.34 173 PHE A C 1
ATOM 1362 O O . PHE A 1 173 ? 36.833 41.763 -20.867 1.00 49.34 173 PHE A O 1
ATOM 1369 N N . VAL A 1 174 ? 35.790 40.117 -19.771 1.00 56.34 174 VAL A N 1
ATOM 1370 C CA . VAL A 1 174 ? 34.501 40.833 -19.715 1.00 56.34 174 VAL A CA 1
ATOM 1371 C C . VAL A 1 174 ? 34.499 41.918 -18.630 1.00 56.34 174 VAL A C 1
ATOM 1373 O O . VAL A 1 174 ? 33.823 42.930 -18.778 1.00 56.34 174 VAL A O 1
ATOM 1376 N N . HIS A 1 175 ? 35.306 41.776 -17.574 1.00 52.53 175 HIS A N 1
ATOM 1377 C CA . HIS A 1 175 ? 35.346 42.754 -16.479 1.00 52.53 175 HIS A CA 1
ATOM 1378 C C . HIS A 1 175 ? 36.285 43.950 -16.745 1.00 52.53 175 HIS A C 1
ATOM 1380 O O . HIS A 1 175 ? 36.232 44.938 -16.020 1.00 52.53 175 HIS A O 1
ATOM 1386 N N . ALA A 1 176 ? 37.128 43.887 -17.784 1.00 57.72 176 ALA A N 1
ATOM 1387 C CA . ALA A 1 176 ? 38.076 44.951 -18.140 1.00 57.72 176 ALA A CA 1
ATOM 1388 C C . ALA A 1 176 ? 37.521 45.991 -19.138 1.00 57.72 176 ALA A C 1
ATOM 1390 O O . ALA A 1 176 ? 38.178 46.994 -19.394 1.00 57.72 176 ALA A O 1
ATOM 1391 N N . LEU A 1 177 ? 36.322 45.780 -19.695 1.00 55.97 177 LEU A N 1
ATOM 1392 C CA . LEU A 1 177 ? 35.692 46.705 -20.654 1.00 55.97 177 LEU A CA 1
ATOM 1393 C C . LEU A 1 177 ? 34.603 47.599 -20.040 1.00 55.97 177 LEU A C 1
ATOM 1395 O O . LEU A 1 177 ? 33.968 48.357 -20.761 1.00 55.97 177 LEU A O 1
ATOM 1399 N N . TYR A 1 178 ? 34.393 47.536 -18.723 1.00 55.84 178 TYR A N 1
ATOM 1400 C CA . TYR A 1 178 ? 33.384 48.338 -18.013 1.00 55.84 178 TYR A CA 1
ATOM 1401 C C . TYR A 1 178 ? 33.993 49.413 -17.097 1.00 55.84 178 TYR A C 1
ATOM 1403 O O . TYR A 1 178 ? 33.368 49.846 -16.131 1.00 55.84 178 TYR A O 1
ATOM 1411 N N . GLN A 1 179 ? 35.232 49.822 -17.382 1.00 57.81 179 GLN A N 1
ATOM 1412 C CA . GLN A 1 179 ? 35.964 50.844 -16.626 1.00 57.81 179 GLN A CA 1
ATOM 1413 C C . GLN A 1 179 ? 36.766 51.801 -17.529 1.00 57.81 179 GLN A C 1
ATOM 1415 O O . GLN A 1 179 ? 37.843 52.259 -17.153 1.00 57.81 179 GLN A O 1
ATOM 1420 N N . TYR A 1 180 ? 36.221 52.120 -18.705 1.00 50.84 180 TYR A N 1
ATOM 1421 C CA . TYR A 1 180 ? 36.612 53.289 -19.498 1.00 50.84 180 TYR A CA 1
ATOM 1422 C C . TYR A 1 180 ? 35.371 54.040 -19.971 1.00 50.84 180 TYR A C 1
ATOM 1424 O O . TYR A 1 180 ? 34.390 53.353 -20.336 1.00 50.84 180 TYR A O 1
#